Protein AF-A0A7S3KK61-F1 (afdb_monomer_lite)

Structure (mmCIF, N/CA/C/O backbone):
data_AF-A0A7S3KK61-F1
#
_entry.id   AF-A0A7S3KK61-F1
#
loop_
_atom_site.group_PDB
_atom_site.id
_atom_site.type_symbol
_atom_site.label_atom_id
_atom_site.label_alt_id
_atom_site.label_comp_id
_atom_site.label_asym_id
_atom_site.label_entity_id
_atom_site.label_seq_id
_atom_site.pdbx_PDB_ins_code
_atom_site.Cartn_x
_atom_site.Cartn_y
_atom_site.Cartn_z
_atom_site.occupancy
_atom_site.B_iso_or_equiv
_atom_site.auth_seq_id
_atom_site.auth_comp_id
_atom_site.auth_asym_id
_atom_site.auth_atom_id
_atom_site.pdbx_PDB_model_num
ATOM 1 N N . MET A 1 1 ? 5.606 -30.182 -10.209 1.00 58.47 1 MET A N 1
ATOM 2 C CA . MET A 1 1 ? 5.613 -28.885 -10.937 1.00 58.47 1 MET A CA 1
ATOM 3 C C . MET A 1 1 ? 6.859 -28.838 -11.807 1.00 58.47 1 MET A C 1
ATOM 5 O O . MET A 1 1 ? 7.891 -29.283 -11.328 1.00 58.47 1 MET A O 1
ATOM 9 N N . SER A 1 2 ? 6.800 -28.353 -13.055 1.00 78.69 2 SER A N 1
ATOM 10 C CA . SER A 1 2 ? 8.005 -28.335 -13.899 1.00 78.69 2 SER A CA 1
ATOM 11 C C . SER A 1 2 ? 9.028 -27.330 -13.359 1.00 78.69 2 SER A C 1
ATOM 13 O O . SER A 1 2 ? 8.695 -26.173 -13.086 1.00 78.69 2 SER A O 1
ATOM 15 N N . HIS A 1 3 ? 10.279 -27.772 -13.202 1.00 85.94 3 HIS A N 1
ATOM 16 C CA . HIS A 1 3 ? 11.389 -26.935 -12.730 1.00 85.94 3 HIS A CA 1
ATOM 17 C C . HIS A 1 3 ? 11.528 -25.645 -13.554 1.00 85.94 3 HIS A C 1
ATOM 19 O O . HIS A 1 3 ? 11.795 -24.579 -13.002 1.00 85.94 3 HIS A O 1
ATOM 25 N N . PHE A 1 4 ? 11.222 -25.720 -14.853 1.00 88.44 4 PHE A N 1
ATOM 26 C CA . PHE A 1 4 ? 11.219 -24.584 -15.769 1.00 88.44 4 PHE A CA 1
ATOM 27 C C . PHE A 1 4 ? 10.237 -23.473 -15.362 1.00 88.44 4 PHE A C 1
ATOM 29 O O . PHE A 1 4 ? 10.633 -22.316 -15.238 1.00 88.44 4 PHE A O 1
ATOM 36 N N . ARG A 1 5 ? 8.967 -23.801 -15.073 1.00 85.25 5 ARG A N 1
ATOM 37 C CA . ARG A 1 5 ? 7.976 -22.785 -14.663 1.00 85.25 5 ARG A CA 1
ATOM 38 C C . ARG A 1 5 ? 8.347 -22.130 -13.332 1.00 85.25 5 ARG A C 1
ATOM 40 O O . ARG A 1 5 ? 8.116 -20.939 -13.146 1.00 85.25 5 ARG A O 1
ATOM 47 N N . GLY A 1 6 ? 8.935 -22.898 -12.412 1.00 87.62 6 GLY A N 1
ATOM 48 C CA . GLY A 1 6 ? 9.465 -22.369 -11.154 1.00 87.62 6 GLY A CA 1
ATOM 49 C C . GLY A 1 6 ? 10.615 -21.379 -11.364 1.00 87.62 6 GLY A C 1
ATOM 50 O O . GLY A 1 6 ? 10.618 -20.313 -10.751 1.00 87.62 6 GLY A O 1
ATOM 51 N N . ALA A 1 7 ? 11.556 -21.699 -12.256 1.00 88.75 7 ALA A N 1
ATOM 52 C CA . ALA A 1 7 ? 12.682 -20.827 -12.587 1.00 88.75 7 ALA A CA 1
ATOM 53 C C . ALA A 1 7 ? 12.226 -19.512 -13.244 1.00 88.75 7 ALA A C 1
ATOM 55 O O . ALA A 1 7 ? 12.623 -18.439 -12.792 1.00 88.75 7 ALA A O 1
ATOM 56 N N . VAL A 1 8 ? 11.324 -19.583 -14.232 1.00 88.31 8 VAL A N 1
ATOM 57 C CA . VAL A 1 8 ? 10.749 -18.396 -14.895 1.00 88.31 8 VAL A CA 1
ATOM 58 C C . VAL A 1 8 ? 10.034 -17.492 -13.888 1.00 88.31 8 VAL A C 1
ATOM 60 O O . VAL A 1 8 ? 10.219 -16.276 -13.902 1.00 88.31 8 VAL A O 1
ATOM 63 N N . PHE A 1 9 ? 9.259 -18.074 -12.968 1.00 88.50 9 PHE A N 1
ATOM 64 C CA . PHE A 1 9 ? 8.598 -17.308 -11.914 1.00 88.50 9 PHE A CA 1
ATOM 65 C C . PHE A 1 9 ? 9.595 -16.583 -11.002 1.00 88.50 9 PHE A C 1
ATOM 67 O O . PHE A 1 9 ? 9.425 -15.394 -10.736 1.00 88.50 9 PHE A O 1
ATOM 74 N N . ARG A 1 10 ? 10.648 -17.273 -10.543 1.00 87.75 10 ARG A N 1
ATOM 75 C CA . ARG A 1 10 ? 11.685 -16.668 -9.689 1.00 87.75 10 ARG A CA 1
ATOM 76 C C . ARG A 1 10 ? 12.412 -15.531 -10.400 1.00 87.75 10 ARG A C 1
ATOM 78 O O . ARG A 1 10 ? 12.587 -14.478 -9.796 1.00 87.75 10 ARG A O 1
ATOM 85 N N . ALA A 1 11 ? 12.771 -15.717 -11.670 1.00 88.25 11 ALA A N 1
ATOM 86 C CA . ALA A 1 11 ? 13.388 -14.672 -12.482 1.00 88.25 11 ALA A CA 1
ATOM 87 C C . ALA A 1 11 ? 12.468 -13.447 -12.599 1.00 88.25 11 ALA A C 1
ATOM 89 O O . ALA A 1 11 ? 12.891 -12.327 -12.330 1.00 88.25 11 ALA A O 1
ATOM 90 N N . ARG A 1 12 ? 11.180 -13.656 -12.891 1.00 85.81 12 ARG A N 1
ATOM 91 C CA . ARG A 1 12 ? 10.195 -12.570 -12.944 1.00 85.81 12 ARG A CA 1
ATOM 92 C C . ARG A 1 12 ? 10.069 -11.824 -11.615 1.00 85.81 12 ARG A C 1
ATOM 94 O O . ARG A 1 12 ? 10.072 -10.599 -11.609 1.00 85.81 12 ARG A O 1
ATOM 101 N N . MET A 1 13 ? 9.972 -12.542 -10.497 1.00 87.19 13 MET A N 1
ATOM 102 C CA . MET A 1 13 ? 9.882 -11.922 -9.169 1.00 87.19 13 MET A CA 1
ATOM 103 C C . MET A 1 13 ? 11.151 -11.154 -8.804 1.00 87.19 13 MET A C 1
ATOM 105 O O . MET A 1 13 ? 11.066 -10.097 -8.185 1.00 87.19 13 MET A O 1
ATOM 109 N N . PHE A 1 14 ? 12.318 -11.659 -9.203 1.00 85.94 14 PHE A N 1
ATOM 110 C CA . PHE A 1 14 ? 13.583 -10.960 -9.018 1.00 85.94 14 PHE A CA 1
ATOM 111 C C . PHE A 1 14 ? 13.608 -9.636 -9.785 1.00 85.94 14 PHE A C 1
ATOM 113 O O . PHE A 1 14 ? 13.942 -8.605 -9.208 1.00 85.94 14 PHE A O 1
ATOM 120 N N . ILE A 1 15 ? 13.187 -9.633 -11.051 1.00 84.31 15 ILE A N 1
ATOM 121 C CA . ILE A 1 15 ? 13.173 -8.399 -11.839 1.00 84.31 15 ILE A CA 1
ATOM 122 C C . ILE A 1 15 ? 12.094 -7.433 -11.335 1.00 84.31 15 ILE A C 1
ATOM 124 O O . ILE A 1 15 ? 12.347 -6.239 -11.245 1.00 84.31 15 ILE A O 1
ATOM 128 N N . LEU A 1 16 ? 10.922 -7.929 -10.929 1.00 84.06 16 LEU A N 1
ATOM 129 C CA . LEU A 1 16 ? 9.893 -7.100 -10.297 1.00 84.06 16 LEU A CA 1
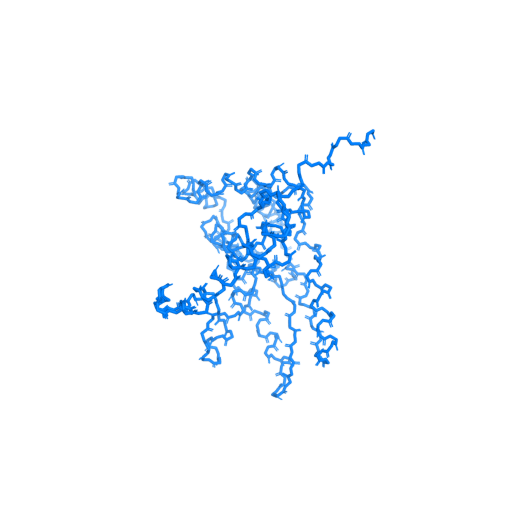ATOM 130 C C . LEU A 1 16 ? 10.417 -6.450 -9.007 1.00 84.06 16 LEU A C 1
ATOM 132 O O . LEU A 1 16 ? 10.200 -5.264 -8.789 1.00 84.06 16 LEU A O 1
ATOM 136 N N . LYS A 1 17 ? 11.167 -7.195 -8.187 1.00 84.19 17 LYS A N 1
ATOM 137 C CA . LYS A 1 17 ? 11.848 -6.646 -7.009 1.00 84.19 17 LYS A CA 1
ATOM 138 C C . LYS A 1 17 ? 12.855 -5.560 -7.396 1.00 84.19 17 LYS A C 1
ATOM 140 O O . LYS A 1 17 ? 12.900 -4.529 -6.737 1.00 84.19 17 LYS A O 1
ATOM 145 N N . LEU A 1 18 ? 13.641 -5.767 -8.454 1.00 83.81 18 LEU A N 1
ATOM 146 C CA . LEU A 1 18 ? 14.556 -4.740 -8.960 1.00 83.81 18 LEU A CA 1
ATOM 147 C C . LEU A 1 18 ? 13.808 -3.496 -9.451 1.00 83.81 18 LEU A C 1
ATOM 149 O O . LEU A 1 18 ? 14.221 -2.390 -9.127 1.00 83.81 18 LEU A O 1
ATOM 153 N N . ALA A 1 19 ? 12.701 -3.668 -10.173 1.00 82.81 19 ALA A N 1
ATOM 154 C CA . ALA A 1 19 ? 11.880 -2.572 -10.674 1.00 82.81 19 ALA A CA 1
ATOM 155 C C . ALA A 1 19 ? 11.230 -1.778 -9.531 1.00 82.81 19 ALA A C 1
ATOM 157 O O . ALA A 1 19 ? 11.275 -0.554 -9.546 1.00 82.81 19 ALA A O 1
ATOM 158 N N . LEU A 1 20 ? 10.701 -2.456 -8.508 1.00 80.19 20 LEU A N 1
ATOM 159 C CA . LEU A 1 20 ? 10.172 -1.814 -7.299 1.00 80.19 20 LEU A CA 1
ATOM 160 C C . LEU A 1 20 ? 11.263 -1.078 -6.521 1.00 80.19 20 LEU A C 1
ATOM 162 O O . LEU A 1 20 ? 11.045 0.043 -6.079 1.00 80.19 20 LEU A O 1
ATOM 166 N N . ASN A 1 21 ? 12.444 -1.683 -6.381 1.00 79.50 21 ASN A N 1
ATOM 167 C CA . ASN A 1 21 ? 13.579 -1.035 -5.728 1.00 79.50 21 ASN A CA 1
ATOM 168 C C . ASN A 1 21 ? 14.073 0.180 -6.517 1.00 79.50 21 ASN A C 1
ATOM 170 O O . ASN A 1 21 ? 14.475 1.171 -5.919 1.00 79.50 21 ASN A O 1
ATOM 174 N N . PHE A 1 22 ? 14.058 0.112 -7.846 1.00 79.62 22 PHE A N 1
ATOM 175 C CA . PHE A 1 22 ? 14.428 1.234 -8.697 1.00 79.62 22 PHE A CA 1
ATOM 176 C C . PHE A 1 22 ? 13.399 2.362 -8.607 1.00 79.62 22 PHE A C 1
ATOM 178 O O . PHE A 1 22 ? 13.790 3.514 -8.441 1.00 79.62 22 PHE A O 1
ATOM 185 N N . ALA A 1 23 ? 12.111 2.015 -8.675 1.00 76.75 23 ALA A N 1
ATOM 186 C CA . ALA A 1 23 ? 11.013 2.962 -8.591 1.00 76.75 23 ALA A CA 1
ATOM 187 C C . ALA A 1 23 ? 10.979 3.615 -7.210 1.00 76.75 23 ALA A C 1
ATOM 189 O O . ALA A 1 23 ? 11.163 4.813 -7.100 1.00 76.75 23 ALA A O 1
ATOM 190 N N . TYR A 1 24 ? 10.806 2.856 -6.137 1.00 70.56 24 TYR A N 1
ATOM 191 C CA . TYR A 1 24 ? 10.540 3.451 -4.829 1.00 70.56 24 TYR A CA 1
ATOM 192 C C . TYR A 1 24 ? 11.790 3.758 -4.016 1.00 70.56 24 TYR A C 1
ATOM 194 O O . TYR A 1 24 ? 11.691 4.488 -3.036 1.00 70.56 24 TYR A O 1
ATOM 202 N N . ARG A 1 25 ? 12.948 3.191 -4.391 1.00 69.56 25 ARG A N 1
ATOM 203 C CA . ARG A 1 25 ? 14.193 3.236 -3.603 1.00 69.56 25 ARG A CA 1
ATOM 204 C C . ARG A 1 25 ? 13.917 3.175 -2.099 1.00 69.56 25 ARG A C 1
ATOM 206 O O . ARG A 1 25 ? 14.403 4.047 -1.376 1.00 69.56 25 ARG A O 1
ATOM 213 N N . PRO A 1 26 ? 13.128 2.190 -1.617 1.00 60.31 26 PRO A N 1
ATOM 214 C CA . PRO A 1 26 ? 12.912 2.068 -0.189 1.00 60.31 26 PRO A CA 1
ATOM 21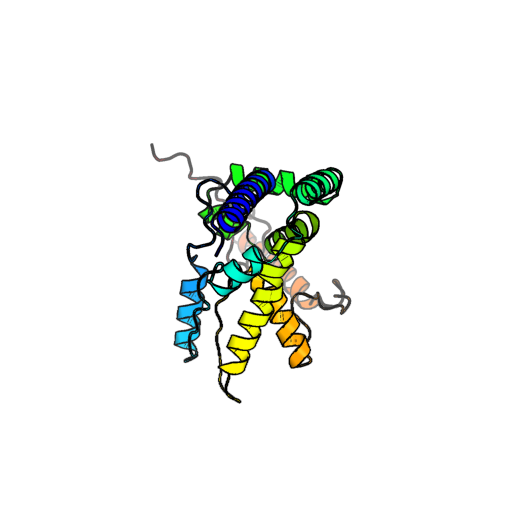5 C C . PRO A 1 26 ? 14.307 1.962 0.421 1.00 60.31 26 PRO A C 1
ATOM 217 O O . PRO A 1 26 ? 15.099 1.116 -0.010 1.00 60.31 26 PRO A O 1
ATOM 220 N N . GLY A 1 27 ? 14.665 2.892 1.311 1.00 54.16 27 GLY A N 1
ATOM 221 C CA . GLY A 1 27 ? 15.995 2.905 1.916 1.00 54.16 27 GLY A CA 1
ATOM 222 C C . GLY A 1 27 ? 16.339 1.508 2.442 1.00 54.16 27 GLY A C 1
ATOM 223 O O . GLY A 1 27 ? 15.441 0.736 2.778 1.00 54.16 27 GLY A O 1
ATOM 224 N N . SER A 1 28 ? 17.625 1.162 2.544 1.00 49.41 28 SER A N 1
ATOM 225 C CA . SER A 1 28 ? 18.126 -0.177 2.937 1.00 49.41 28 SER A CA 1
ATOM 226 C C . SER A 1 28 ? 17.544 -0.750 4.241 1.00 49.41 28 SER A C 1
ATOM 228 O O . SER A 1 28 ? 17.733 -1.923 4.560 1.00 49.41 28 SER A O 1
ATOM 230 N N . HIS A 1 29 ? 16.835 0.077 4.997 1.00 46.47 29 HIS A N 1
ATOM 231 C CA . HIS A 1 29 ? 16.274 -0.201 6.303 1.00 46.47 29 HIS A CA 1
ATOM 232 C C . HIS A 1 29 ? 14.738 -0.150 6.341 1.00 46.47 29 HIS A C 1
ATOM 234 O O . HIS A 1 29 ? 14.168 -0.568 7.347 1.00 46.47 29 HIS A O 1
ATOM 240 N N . PHE A 1 30 ? 14.062 0.316 5.282 1.00 47.53 30 PHE A N 1
ATOM 241 C CA . PHE A 1 30 ? 12.606 0.239 5.197 1.00 47.53 30 PHE A CA 1
ATOM 242 C C . PHE A 1 30 ? 12.202 -1.210 4.923 1.00 47.53 30 PHE A C 1
ATOM 244 O O . PHE A 1 30 ? 12.581 -1.818 3.917 1.00 47.53 30 PHE A O 1
ATOM 251 N N . LYS A 1 31 ? 11.478 -1.797 5.871 1.00 51.75 31 LYS A N 1
ATOM 252 C CA . LYS A 1 31 ? 11.147 -3.216 5.883 1.00 51.75 31 LYS A CA 1
ATOM 253 C C . LYS A 1 31 ? 9.660 -3.361 6.172 1.00 51.75 31 LYS A C 1
ATOM 255 O O . LYS A 1 31 ? 9.257 -3.265 7.322 1.00 51.75 31 LYS A O 1
ATOM 260 N N . PHE A 1 32 ? 8.883 -3.680 5.136 1.00 47.31 32 PHE A N 1
ATOM 261 C CA . PHE A 1 32 ? 7.425 -3.904 5.182 1.00 47.31 32 PHE A CA 1
ATOM 262 C C . PHE A 1 32 ? 6.933 -4.893 6.257 1.00 47.31 32 PHE A C 1
ATOM 264 O O . PHE A 1 32 ? 5.747 -4.991 6.523 1.00 47.31 32 PHE A O 1
ATOM 271 N N . TYR A 1 33 ? 7.832 -5.673 6.851 1.00 46.94 33 TYR A N 1
ATOM 272 C CA . TYR A 1 33 ? 7.509 -6.749 7.780 1.00 46.94 33 TYR A CA 1
ATOM 273 C C . TYR A 1 33 ? 7.809 -6.425 9.248 1.00 46.94 33 TYR A C 1
ATOM 275 O O . TYR A 1 33 ? 7.575 -7.287 10.095 1.00 46.94 33 TYR A O 1
ATOM 283 N N . TYR A 1 34 ? 8.359 -5.247 9.563 1.00 50.66 34 TYR A N 1
ATOM 284 C CA . TYR A 1 34 ? 8.543 -4.849 10.958 1.00 50.66 34 TYR A CA 1
ATOM 285 C C . TYR A 1 34 ? 7.297 -4.123 11.466 1.00 50.66 34 TYR A C 1
ATOM 287 O O . TYR A 1 34 ? 6.910 -3.126 10.862 1.00 50.66 34 TYR A O 1
ATOM 295 N N . PRO A 1 35 ? 6.676 -4.608 12.555 1.00 51.72 35 PRO A N 1
ATOM 296 C CA . PRO A 1 35 ? 5.567 -3.906 13.174 1.00 51.72 35 PRO A CA 1
ATOM 297 C C . PRO A 1 35 ? 6.072 -2.599 13.797 1.00 51.72 35 PRO A C 1
ATOM 299 O O . PRO A 1 35 ? 7.064 -2.626 14.532 1.00 51.72 35 PRO A O 1
ATOM 302 N N . GLY A 1 36 ? 5.434 -1.470 13.495 1.00 57.94 36 GLY A N 1
ATOM 303 C CA . GLY A 1 36 ? 5.753 -0.195 14.127 1.00 57.94 36 GLY A CA 1
ATOM 304 C C . GLY A 1 36 ? 5.049 -0.024 15.478 1.00 57.94 36 GLY A C 1
ATOM 305 O O . GLY A 1 36 ? 4.413 -0.941 16.013 1.00 57.94 36 GLY A O 1
ATOM 306 N N . LEU A 1 37 ? 5.196 1.166 16.064 1.00 59.84 37 LEU A N 1
ATOM 307 C CA . LEU A 1 37 ? 4.614 1.512 17.367 1.00 59.84 37 LEU A CA 1
ATOM 308 C C . LEU A 1 37 ? 3.078 1.521 17.340 1.00 59.84 37 LEU A C 1
ATOM 310 O O . LEU A 1 37 ? 2.445 1.261 18.363 1.00 59.84 37 LEU A O 1
ATOM 314 N N . GLU A 1 38 ? 2.474 1.744 16.176 1.00 64.12 38 GLU A N 1
ATOM 315 C CA . GLU A 1 38 ? 1.029 1.706 15.950 1.00 64.12 38 GLU A CA 1
ATOM 316 C C . GLU A 1 38 ? 0.400 0.366 16.345 1.00 64.12 38 GLU A C 1
ATOM 318 O O . GLU A 1 38 ? -0.700 0.334 16.894 1.00 64.12 38 GLU A O 1
ATOM 323 N N . ILE A 1 39 ? 1.120 -0.742 16.154 1.00 68.88 39 ILE A N 1
ATOM 324 C CA . ILE A 1 39 ? 0.628 -2.068 16.532 1.00 68.88 39 ILE A CA 1
ATOM 325 C C . ILE A 1 39 ? 0.556 -2.208 18.051 1.00 68.88 39 ILE A C 1
ATOM 327 O O . ILE A 1 39 ? -0.407 -2.778 18.562 1.00 68.88 39 ILE A O 1
ATOM 331 N N . LYS A 1 40 ? 1.532 -1.651 18.777 1.00 70.38 40 LYS A N 1
ATOM 332 C CA . LYS A 1 40 ? 1.513 -1.633 20.243 1.00 70.38 40 LYS A CA 1
ATOM 333 C C . LYS A 1 40 ? 0.296 -0.860 20.753 1.00 70.38 40 LYS A C 1
ATOM 335 O O . LYS A 1 40 ? -0.464 -1.407 21.546 1.00 70.38 40 LYS A O 1
ATOM 340 N N . TYR A 1 41 ? 0.081 0.362 20.264 1.00 72.12 41 TYR A N 1
ATOM 341 C CA . TYR A 1 41 ? -1.065 1.178 20.679 1.00 72.12 41 TYR A CA 1
ATOM 342 C C . TYR A 1 41 ? -2.404 0.526 20.324 1.00 72.12 41 TYR A C 1
ATOM 344 O O . TYR A 1 41 ? -3.326 0.541 21.134 1.00 72.12 41 TYR A O 1
ATOM 352 N N . ALA A 1 42 ? -2.504 -0.112 19.157 1.00 70.50 42 ALA A N 1
ATOM 353 C CA . ALA A 1 42 ? -3.711 -0.835 18.774 1.00 70.50 42 ALA A CA 1
ATOM 354 C C . ALA A 1 42 ? -3.990 -2.046 19.683 1.00 70.50 42 ALA A C 1
ATOM 356 O O . ALA A 1 42 ? -5.150 -2.327 19.980 1.00 70.50 42 ALA A O 1
ATOM 357 N N . CYS A 1 43 ? -2.948 -2.738 20.160 1.00 78.25 43 CYS A N 1
ATOM 358 C CA . CYS A 1 43 ? -3.101 -3.803 21.154 1.00 78.25 43 CYS A CA 1
ATOM 359 C C . CYS A 1 43 ? -3.562 -3.251 22.505 1.00 78.25 43 CYS A C 1
ATOM 361 O O . CYS A 1 43 ? -4.518 -3.772 23.071 1.00 78.25 43 CYS A O 1
ATOM 363 N N . GLU A 1 44 ? -2.932 -2.177 22.988 1.00 79.44 44 GLU A N 1
ATOM 364 C CA . GLU A 1 44 ? -3.293 -1.539 24.261 1.00 79.44 44 GLU A CA 1
ATOM 365 C C . GLU A 1 44 ? -4.745 -1.035 24.256 1.00 79.44 44 GLU A C 1
ATOM 367 O O . GLU A 1 44 ? -5.472 -1.223 25.231 1.00 79.44 44 GLU A O 1
ATOM 372 N N . GLU A 1 45 ? -5.205 -0.430 23.158 1.00 77.56 45 GLU A N 1
ATOM 373 C CA . GLU A 1 45 ? -6.598 0.014 23.026 1.00 77.56 45 GLU A CA 1
ATOM 374 C C . GLU A 1 45 ? -7.581 -1.155 22.918 1.00 77.56 45 GLU A C 1
ATOM 376 O O . GLU A 1 45 ? -8.655 -1.120 23.522 1.00 77.56 45 GLU A O 1
ATOM 381 N N . ALA A 1 46 ? -7.224 -2.223 22.203 1.00 80.06 46 ALA A N 1
ATOM 382 C CA . ALA A 1 46 ? -8.071 -3.408 22.138 1.00 80.06 46 ALA A CA 1
ATOM 383 C C . ALA A 1 46 ? -8.220 -4.085 23.509 1.00 80.06 46 ALA A C 1
ATOM 385 O O . ALA A 1 46 ? -9.331 -4.476 23.872 1.00 80.06 46 ALA A O 1
ATOM 386 N N . GLU A 1 47 ? -7.139 -4.157 24.293 1.00 83.88 47 GLU A N 1
ATOM 387 C CA . GLU A 1 47 ? -7.171 -4.659 25.671 1.00 83.88 47 GLU A CA 1
ATOM 388 C C . GLU A 1 47 ? -8.074 -3.799 26.563 1.00 83.88 47 GLU A C 1
ATOM 390 O O . GLU A 1 47 ? -8.932 -4.340 27.265 1.00 83.88 47 GLU A O 1
ATOM 395 N N . LYS A 1 48 ? -7.962 -2.463 26.490 1.00 83.88 48 LYS A N 1
ATOM 396 C CA . LYS A 1 48 ? -8.843 -1.540 27.235 1.00 83.88 48 LYS A CA 1
ATOM 397 C C . LYS A 1 48 ? -10.319 -1.723 26.883 1.00 83.88 48 LYS A C 1
ATOM 399 O O . LYS A 1 48 ? -11.178 -1.617 27.757 1.00 83.88 48 LYS A O 1
ATOM 404 N N . LEU A 1 49 ? -10.620 -1.983 25.612 1.00 80.44 49 LEU A N 1
ATOM 405 C CA . LEU A 1 49 ? -11.986 -2.162 25.116 1.00 80.44 49 LEU A CA 1
ATOM 406 C C . LEU A 1 49 ? -12.539 -3.576 25.350 1.00 80.44 49 LEU A C 1
ATOM 408 O O . LEU A 1 49 ? -13.717 -3.811 25.065 1.00 80.44 49 LEU A O 1
ATOM 412 N N . GLY A 1 50 ? -11.717 -4.509 25.846 1.00 80.12 50 GLY A N 1
ATOM 413 C CA . GLY A 1 50 ? -12.070 -5.925 25.954 1.00 80.12 50 GLY A CA 1
ATOM 414 C C . GLY A 1 50 ? -12.378 -6.562 24.595 1.00 80.12 50 GLY A C 1
ATOM 415 O O . GLY A 1 50 ? -13.196 -7.479 24.519 1.00 80.12 50 GLY A O 1
ATOM 416 N N . ALA A 1 51 ? -11.789 -6.034 23.519 1.00 78.38 51 ALA A N 1
ATOM 417 C CA . ALA A 1 51 ? -12.027 -6.487 22.156 1.00 78.38 51 ALA A CA 1
ATOM 418 C C . ALA A 1 51 ? -11.120 -7.672 21.796 1.00 78.38 51 ALA A C 1
ATOM 420 O O . ALA A 1 51 ? -9.974 -7.761 22.237 1.00 78.38 51 ALA A O 1
ATOM 421 N N . GLU A 1 52 ? -11.621 -8.574 20.952 1.00 74.88 52 GLU A N 1
ATOM 422 C CA . GLU A 1 52 ? -10.821 -9.691 20.449 1.00 74.88 52 GLU A CA 1
ATOM 423 C C . GLU A 1 52 ? -9.779 -9.186 19.436 1.00 74.88 52 GLU A C 1
ATOM 425 O O . GLU A 1 52 ? -10.119 -8.550 18.433 1.00 74.88 52 GLU A O 1
ATOM 430 N N . LEU A 1 53 ? -8.498 -9.455 19.714 1.00 71.88 53 LEU A N 1
ATOM 431 C CA . LEU A 1 53 ? -7.370 -9.061 18.871 1.00 71.88 53 LEU A CA 1
ATOM 432 C C . LEU A 1 53 ? -7.096 -10.108 17.790 1.00 71.88 53 LEU A C 1
ATOM 434 O O . LEU A 1 53 ? -6.714 -11.244 18.078 1.00 71.88 53 LEU A O 1
ATOM 438 N N . HIS A 1 54 ? -7.192 -9.695 16.526 1.00 67.06 54 HIS A N 1
ATOM 439 C CA . HIS A 1 54 ? -6.828 -10.534 15.385 1.00 67.06 54 HIS A CA 1
ATOM 440 C C . HIS A 1 54 ? -5.647 -9.950 14.602 1.00 67.06 54 HIS A C 1
ATOM 442 O O . HIS A 1 54 ? -5.781 -8.955 13.890 1.00 67.06 54 HIS A O 1
ATOM 448 N N . PHE A 1 55 ? -4.497 -10.630 14.664 1.00 66.94 55 PHE A N 1
ATOM 449 C CA . PHE A 1 55 ? -3.333 -10.321 13.833 1.00 66.94 55 PHE A CA 1
ATOM 450 C C . PHE A 1 55 ? -3.473 -10.943 12.447 1.00 66.94 55 PHE A C 1
ATOM 452 O O . PHE A 1 55 ? -3.379 -12.160 12.274 1.00 66.94 55 PHE A O 1
ATOM 459 N N . LEU A 1 56 ? -3.639 -10.105 11.428 1.00 64.12 56 LEU A N 1
ATOM 460 C CA . LEU A 1 56 ? -3.929 -10.562 10.070 1.00 64.12 56 LEU A CA 1
ATOM 461 C C . LEU A 1 56 ? -2.684 -10.923 9.237 1.00 64.12 56 LEU A C 1
ATOM 463 O O . LEU A 1 56 ? -2.693 -10.812 8.011 1.00 64.12 56 LEU A O 1
ATOM 467 N N . GLY A 1 57 ? -1.660 -11.469 9.901 1.00 56.44 57 GLY A N 1
ATOM 468 C CA . GLY A 1 57 ? -0.508 -12.159 9.313 1.00 56.44 57 GLY A CA 1
ATOM 469 C C . GLY A 1 57 ? 0.351 -11.345 8.328 1.00 56.44 57 GLY A C 1
ATOM 470 O O . GLY A 1 57 ? 0.047 -10.203 7.996 1.00 56.44 57 GLY A O 1
ATOM 471 N N . PRO A 1 58 ? 1.443 -11.940 7.817 1.00 61.03 58 PRO A N 1
ATOM 472 C CA . PRO A 1 58 ? 2.316 -11.281 6.853 1.00 61.03 58 PRO A CA 1
ATOM 473 C C . PRO A 1 58 ? 1.613 -11.069 5.504 1.00 61.03 58 PRO A C 1
ATOM 475 O O . PRO A 1 58 ? 0.756 -11.852 5.077 1.00 61.03 58 PRO A O 1
ATOM 478 N N . GLU A 1 59 ? 2.019 -10.020 4.795 1.00 62.97 59 GLU A N 1
ATOM 479 C CA . GLU A 1 59 ? 1.463 -9.615 3.496 1.00 62.97 59 GLU A CA 1
ATOM 480 C C . GLU A 1 59 ? 1.610 -10.703 2.424 1.00 62.97 59 GLU A C 1
ATOM 482 O O . GLU A 1 59 ? 0.693 -10.986 1.643 1.00 62.97 59 GLU A O 1
ATOM 487 N N . LEU A 1 60 ? 2.761 -11.377 2.426 1.00 72.06 60 LEU A N 1
ATOM 488 C CA . LEU A 1 60 ? 3.092 -12.451 1.499 1.0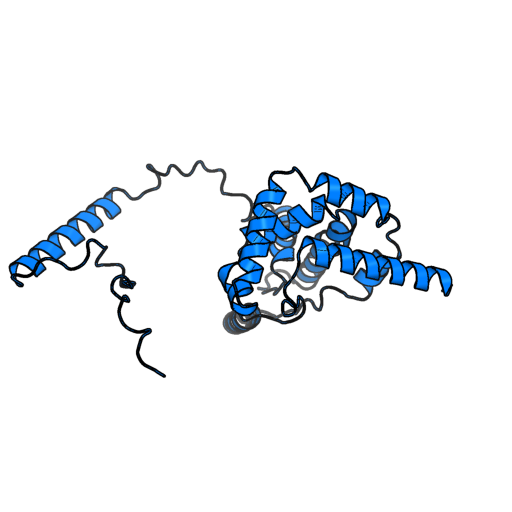0 72.06 60 LEU A CA 1
ATOM 489 C C . LEU A 1 60 ? 2.804 -13.818 2.123 1.00 72.06 60 LEU A C 1
ATOM 491 O O . LEU A 1 60 ? 3.701 -14.513 2.596 1.00 72.06 60 LEU A O 1
ATOM 495 N N . ASN A 1 61 ? 1.538 -14.231 2.086 1.00 78.00 61 ASN A N 1
ATOM 496 C CA . ASN A 1 61 ? 1.133 -15.585 2.463 1.00 78.00 61 ASN A CA 1
ATOM 497 C C . ASN A 1 61 ? 1.179 -16.562 1.264 1.00 78.00 61 ASN A C 1
ATOM 499 O O . ASN A 1 61 ? 1.337 -16.169 0.104 1.00 78.00 61 ASN A O 1
ATOM 503 N N . ASN A 1 62 ? 1.004 -17.862 1.528 1.00 81.75 62 ASN A N 1
ATOM 504 C CA . ASN A 1 62 ? 1.015 -18.905 0.490 1.00 81.75 62 ASN A CA 1
ATOM 505 C C . ASN A 1 62 ? -0.038 -18.681 -0.613 1.00 81.75 62 ASN A C 1
ATOM 507 O O . ASN A 1 62 ? 0.174 -19.059 -1.767 1.00 81.75 62 ASN A O 1
ATOM 511 N N . ILE A 1 63 ? -1.169 -18.056 -0.275 1.00 84.69 63 ILE A N 1
ATOM 512 C CA . ILE A 1 63 ? -2.241 -17.740 -1.225 1.00 84.69 63 ILE A CA 1
ATOM 513 C C . ILE A 1 63 ? -1.793 -16.608 -2.155 1.00 84.69 63 ILE A C 1
ATOM 515 O O . ILE A 1 63 ? -1.958 -16.720 -3.370 1.00 84.69 63 ILE A O 1
ATOM 519 N N . THR A 1 64 ? -1.184 -15.553 -1.613 1.00 83.31 64 THR A N 1
ATOM 520 C CA . THR A 1 64 ? -0.601 -14.440 -2.366 1.00 83.31 64 THR A CA 1
ATOM 521 C C . THR A 1 64 ? 0.495 -14.948 -3.300 1.00 83.31 64 THR A C 1
ATOM 523 O O . THR A 1 64 ? 0.450 -14.669 -4.497 1.00 83.31 64 THR A O 1
ATOM 526 N N . TRP A 1 65 ? 1.401 -15.801 -2.810 1.00 84.88 65 TRP A N 1
ATOM 527 C CA . TRP A 1 65 ? 2.430 -16.444 -3.636 1.00 84.88 65 TRP A CA 1
ATOM 528 C C . TRP A 1 65 ? 1.844 -17.265 -4.784 1.00 84.88 65 TRP A C 1
ATOM 530 O O . TRP A 1 65 ? 2.304 -17.156 -5.921 1.00 84.88 65 TRP A O 1
ATOM 540 N N . ARG A 1 66 ? 0.791 -18.046 -4.524 1.00 87.62 66 ARG A N 1
ATOM 541 C CA . ARG A 1 66 ? 0.100 -18.817 -5.565 1.00 87.62 66 ARG A CA 1
ATOM 542 C C . ARG A 1 66 ? -0.574 -17.903 -6.594 1.00 87.62 66 ARG A C 1
ATOM 544 O O . ARG A 1 66 ? -0.486 -18.169 -7.790 1.00 87.62 66 ARG A O 1
ATOM 551 N N . ARG A 1 67 ? -1.204 -16.805 -6.160 1.00 87.56 67 ARG A N 1
ATOM 552 C CA . ARG A 1 67 ? -1.807 -15.800 -7.057 1.00 87.56 67 ARG A CA 1
ATOM 553 C C . ARG A 1 67 ? -0.752 -15.142 -7.949 1.00 87.56 67 ARG A C 1
ATOM 555 O O . ARG A 1 67 ? -0.965 -15.054 -9.153 1.00 87.56 67 ARG A O 1
ATOM 562 N N . LEU A 1 68 ? 0.389 -14.750 -7.379 1.00 87.38 68 LEU A N 1
ATOM 563 C CA . LEU A 1 68 ? 1.516 -14.190 -8.130 1.00 87.38 68 LEU A CA 1
ATOM 564 C C . LEU A 1 68 ? 2.105 -15.201 -9.114 1.00 87.38 68 LEU A C 1
ATOM 566 O O . LEU A 1 68 ? 2.464 -14.826 -10.227 1.00 87.38 68 LEU A O 1
ATOM 570 N N . TYR A 1 69 ? 2.188 -16.477 -8.735 1.00 88.25 69 TYR A N 1
ATOM 571 C CA . TYR A 1 69 ? 2.687 -17.543 -9.605 1.00 88.25 69 TYR A CA 1
ATOM 572 C C . TYR A 1 69 ? 1.846 -17.692 -10.878 1.00 88.25 69 TYR A C 1
ATOM 574 O O . TYR A 1 69 ? 2.398 -17.762 -11.977 1.00 88.25 69 TYR A O 1
ATOM 582 N N . HIS A 1 70 ? 0.519 -17.661 -10.743 1.00 89.06 70 HIS A N 1
ATOM 583 C CA . HIS A 1 70 ? -0.415 -17.803 -11.865 1.00 89.06 70 HIS A CA 1
ATOM 584 C C . HIS A 1 70 ? -0.687 -16.506 -12.643 1.00 89.06 70 HIS A C 1
ATOM 586 O O . HIS A 1 70 ? -1.365 -16.542 -13.668 1.00 89.06 70 HIS A O 1
ATOM 592 N N . GLU A 1 71 ? -0.176 -15.355 -12.202 1.00 86.62 71 GLU A N 1
ATOM 593 C CA . GLU A 1 71 ? -0.380 -14.103 -12.927 1.00 86.62 71 GLU A CA 1
ATOM 594 C C . GLU A 1 71 ? 0.592 -14.000 -14.104 1.00 86.62 71 GLU A C 1
ATOM 596 O O . GLU A 1 71 ? 1.772 -13.706 -13.931 1.00 86.62 71 GLU A O 1
ATOM 601 N N . HIS A 1 72 ? 0.111 -14.240 -15.321 1.00 82.56 72 HIS A N 1
ATOM 602 C CA . HIS A 1 72 ? 0.933 -14.181 -16.534 1.00 82.56 72 HIS A CA 1
ATOM 603 C C . HIS A 1 72 ? 1.107 -12.761 -17.088 1.00 82.56 72 HIS A C 1
ATOM 605 O O . HIS A 1 72 ? 1.999 -12.539 -17.895 1.00 82.56 72 HIS A O 1
ATOM 611 N N . ARG A 1 73 ? 0.304 -11.788 -16.636 1.00 82.50 73 ARG A N 1
ATOM 612 C CA . ARG A 1 73 ? 0.326 -10.407 -17.158 1.00 82.50 73 ARG A CA 1
ATOM 613 C C . ARG A 1 73 ? 1.405 -9.513 -16.548 1.00 82.50 73 ARG A C 1
ATOM 615 O O . ARG A 1 73 ? 1.573 -8.374 -16.975 1.00 82.50 73 ARG A O 1
ATOM 622 N N . LEU A 1 74 ? 2.175 -10.034 -15.595 1.00 78.62 74 LEU A N 1
ATOM 623 C CA . LEU A 1 74 ? 3.396 -9.407 -15.079 1.00 78.62 74 LEU A CA 1
ATOM 624 C C . LEU A 1 74 ? 4.549 -9.557 -16.093 1.00 78.62 74 LEU A C 1
ATOM 626 O O . LEU A 1 74 ? 5.609 -10.097 -15.781 1.00 78.62 74 LEU A O 1
ATOM 630 N N . ASN A 1 75 ? 4.312 -9.144 -17.338 1.00 81.62 75 ASN A N 1
ATOM 631 C CA . ASN A 1 75 ? 5.297 -9.205 -18.409 1.00 81.62 75 ASN A CA 1
ATOM 632 C C . ASN A 1 75 ? 6.270 -8.037 -18.297 1.00 81.62 75 ASN A C 1
ATOM 634 O O . ASN A 1 75 ? 5.863 -6.899 -18.072 1.00 81.62 75 ASN A O 1
ATOM 638 N N . MET A 1 76 ? 7.552 -8.316 -18.531 1.00 78.81 76 MET A N 1
ATOM 639 C CA . MET A 1 76 ? 8.606 -7.317 -18.375 1.00 78.81 76 MET A CA 1
ATOM 640 C C . MET A 1 76 ? 8.437 -6.114 -19.297 1.00 78.81 76 MET A C 1
ATOM 642 O O . MET A 1 76 ? 8.574 -4.985 -18.844 1.00 78.81 76 MET A O 1
ATOM 646 N N . GLY A 1 77 ? 8.073 -6.344 -20.561 1.00 84.06 77 GLY A N 1
ATOM 647 C CA . GLY A 1 77 ? 7.827 -5.253 -21.507 1.00 84.06 77 GLY A CA 1
ATOM 648 C C . GLY A 1 77 ? 6.723 -4.306 -21.035 1.00 84.06 77 GLY A C 1
ATOM 649 O O . GLY A 1 77 ? 6.876 -3.097 -21.141 1.00 84.06 77 GLY A O 1
ATOM 650 N N . ASN A 1 78 ? 5.660 -4.843 -20.428 1.00 83.75 78 ASN A N 1
ATOM 651 C CA . ASN A 1 78 ? 4.584 -4.025 -19.874 1.00 83.75 78 ASN A CA 1
ATOM 652 C C . ASN A 1 78 ? 5.053 -3.221 -18.652 1.00 83.75 78 ASN A C 1
ATOM 654 O O . ASN A 1 78 ? 4.708 -2.056 -18.530 1.00 83.75 78 ASN A O 1
ATOM 658 N N . VAL A 1 79 ? 5.873 -3.815 -17.777 1.00 82.06 79 VAL A N 1
ATOM 659 C CA . VAL A 1 79 ? 6.465 -3.099 -16.634 1.00 82.06 79 VAL A CA 1
ATOM 660 C C . VAL A 1 79 ? 7.328 -1.932 -17.112 1.00 82.06 79 VAL A C 1
ATOM 662 O O . VAL A 1 79 ? 7.154 -0.820 -16.634 1.00 82.06 79 VAL A O 1
ATOM 665 N N . PHE A 1 80 ? 8.225 -2.151 -18.076 1.00 84.00 80 PHE A N 1
ATOM 666 C CA . PHE A 1 80 ? 9.074 -1.074 -18.592 1.00 84.00 80 PHE A CA 1
ATOM 667 C C . PHE A 1 80 ? 8.275 -0.001 -19.329 1.00 84.00 80 PHE A C 1
ATOM 669 O O . PHE A 1 80 ? 8.550 1.180 -19.146 1.00 84.00 80 PHE A O 1
ATOM 676 N N . TYR A 1 81 ? 7.266 -0.394 -20.108 1.00 87.50 81 TYR A N 1
ATOM 677 C CA . TYR A 1 81 ? 6.361 0.552 -20.755 1.00 87.50 81 TYR A CA 1
ATOM 678 C C . TYR A 1 81 ? 5.616 1.414 -19.728 1.00 87.50 81 TYR A C 1
ATOM 680 O O . TYR A 1 81 ? 5.578 2.629 -19.875 1.00 87.50 81 TYR A O 1
ATOM 688 N N . LYS A 1 82 ? 5.102 0.812 -18.649 1.00 85.81 82 LYS A N 1
ATOM 689 C CA . LYS A 1 82 ? 4.427 1.544 -17.568 1.00 85.81 82 LYS A CA 1
ATOM 690 C C . LYS A 1 82 ? 5.363 2.430 -16.752 1.00 85.81 82 LYS A C 1
ATOM 692 O O . LYS A 1 82 ? 4.967 3.523 -16.371 1.00 85.81 82 LYS A O 1
ATOM 697 N N . LEU A 1 83 ? 6.604 2.005 -16.525 1.00 82.50 83 LEU A N 1
ATOM 698 C CA . LEU A 1 83 ? 7.629 2.857 -15.913 1.00 82.50 83 LEU A CA 1
ATOM 699 C C . LEU A 1 83 ? 7.999 4.043 -16.810 1.00 82.50 83 LEU A C 1
ATOM 701 O O . LEU A 1 83 ? 8.236 5.133 -16.304 1.00 82.50 83 LEU A O 1
ATOM 705 N N . TYR A 1 84 ? 8.036 3.843 -18.129 1.00 85.12 84 TYR A N 1
ATOM 706 C CA . TYR A 1 84 ? 8.252 4.927 -19.082 1.00 85.12 84 TYR A CA 1
ATOM 707 C C . TYR A 1 84 ? 7.065 5.896 -19.113 1.00 85.12 84 TYR A C 1
ATOM 709 O O . TYR A 1 84 ? 7.278 7.095 -19.037 1.00 85.12 84 TYR A O 1
ATOM 717 N N . GLU A 1 85 ? 5.830 5.383 -19.152 1.00 84.25 85 GLU A N 1
ATOM 718 C CA . GLU A 1 85 ? 4.600 6.189 -19.100 1.00 84.25 85 GLU A CA 1
ATOM 719 C C . GLU A 1 85 ? 4.475 6.977 -17.789 1.00 84.25 85 GLU A C 1
ATOM 721 O O . GLU A 1 85 ? 3.908 8.061 -17.781 1.00 84.25 85 GLU A O 1
ATOM 726 N N . PHE A 1 86 ? 5.013 6.449 -16.686 1.00 81.88 86 PHE A N 1
ATOM 727 C CA . PHE A 1 86 ? 5.075 7.157 -15.410 1.00 81.88 86 PHE A CA 1
ATOM 728 C C . PHE A 1 86 ? 5.966 8.411 -15.487 1.00 81.88 86 PHE A C 1
ATOM 730 O O . PHE A 1 86 ? 5.627 9.435 -14.883 1.00 81.88 86 PHE A O 1
ATOM 737 N N . GLY A 1 87 ? 7.060 8.350 -16.258 1.00 74.62 87 GLY A N 1
ATOM 738 C CA . GLY A 1 87 ? 7.908 9.501 -16.571 1.00 74.62 87 GLY A CA 1
ATOM 739 C C . GLY A 1 87 ? 7.162 10.505 -17.452 1.00 74.62 87 GLY A C 1
ATOM 740 O O . GLY A 1 87 ? 6.662 10.162 -18.521 1.00 74.62 87 GLY A O 1
ATOM 741 N N . GLY A 1 88 ? 7.055 11.750 -16.998 1.00 71.06 88 GLY A N 1
ATOM 742 C CA . GLY A 1 88 ? 6.255 12.799 -17.632 1.00 71.06 88 GLY A CA 1
ATOM 743 C C . GLY A 1 88 ? 4.847 12.970 -17.053 1.00 71.06 88 GLY A C 1
ATOM 744 O O . GLY A 1 88 ? 4.110 13.851 -17.499 1.00 71.06 88 GLY A O 1
ATOM 745 N N . THR A 1 89 ? 4.452 12.179 -16.050 1.00 76.62 89 THR A N 1
ATOM 746 C CA . THR A 1 89 ? 3.207 12.427 -15.305 1.00 76.62 89 THR A CA 1
ATOM 747 C C . THR A 1 89 ? 3.429 13.420 -14.165 1.00 76.62 89 THR A C 1
ATOM 749 O O . THR A 1 89 ? 4.537 13.565 -13.654 1.00 76.62 89 THR A O 1
ATOM 752 N N . ARG A 1 90 ? 2.353 14.054 -13.673 1.00 74.25 90 ARG A N 1
ATOM 753 C CA . ARG A 1 90 ? 2.415 14.885 -12.450 1.00 74.25 90 ARG A CA 1
ATOM 754 C C . ARG A 1 90 ? 2.988 14.133 -11.235 1.00 74.25 90 ARG A C 1
ATOM 756 O O . ARG A 1 90 ? 3.557 14.751 -10.344 1.00 74.25 90 ARG A O 1
ATOM 763 N N . TRP A 1 91 ? 2.866 12.803 -11.234 1.00 75.19 91 TRP A N 1
ATOM 764 C CA . TRP A 1 91 ? 3.350 11.918 -10.177 1.00 75.19 91 TRP A CA 1
ATOM 765 C C . TRP A 1 91 ? 4.875 11.835 -10.123 1.00 75.19 91 TRP A C 1
ATOM 767 O O . TRP A 1 91 ? 5.414 11.493 -9.075 1.00 75.19 91 TRP A O 1
ATOM 777 N N . GLU A 1 92 ? 5.576 12.175 -11.207 1.00 78.62 92 GLU A N 1
ATOM 778 C CA . GLU A 1 92 ? 7.040 12.180 -11.254 1.00 78.62 92 GLU A CA 1
ATOM 779 C C . GLU A 1 92 ? 7.636 13.249 -10.324 1.00 78.62 92 GLU A C 1
ATOM 781 O O . GLU A 1 92 ? 8.575 12.974 -9.581 1.00 78.62 92 GLU A O 1
ATOM 786 N N . GLY A 1 93 ? 7.061 14.455 -10.290 1.00 79.75 93 GLY A N 1
ATOM 787 C CA . GLY A 1 93 ? 7.530 15.514 -9.389 1.00 79.75 93 GLY A CA 1
ATOM 788 C C . GLY A 1 93 ? 7.390 15.122 -7.916 1.00 79.75 93 GLY A C 1
ATOM 789 O O . GLY A 1 93 ? 8.325 15.276 -7.129 1.00 79.75 93 GLY A O 1
ATOM 790 N N . GLU A 1 94 ? 6.243 14.547 -7.556 1.00 80.69 94 GLU A N 1
ATOM 791 C CA . GLU A 1 94 ? 5.984 14.034 -6.207 1.00 80.69 94 GLU A CA 1
ATOM 792 C C . GLU A 1 94 ? 6.883 12.836 -5.874 1.00 80.69 94 GLU A C 1
ATOM 794 O O . GLU A 1 94 ? 7.399 12.732 -4.763 1.00 80.69 94 GLU A O 1
ATOM 799 N N . HIS A 1 95 ? 7.150 11.970 -6.852 1.00 80.50 95 HIS A N 1
ATOM 800 C CA . HIS A 1 95 ? 8.066 10.840 -6.720 1.00 80.50 95 HIS A CA 1
ATOM 801 C C . HIS A 1 95 ? 9.482 11.284 -6.350 1.00 80.50 95 HIS A C 1
ATOM 803 O O . HIS A 1 95 ? 10.053 10.780 -5.378 1.00 80.50 95 HIS A O 1
ATOM 809 N N . TYR A 1 96 ? 10.018 12.288 -7.047 1.00 80.94 96 TYR A N 1
ATOM 810 C CA . TYR A 1 96 ? 11.321 12.863 -6.715 1.00 80.94 96 TYR A CA 1
ATOM 811 C C . TYR A 1 96 ? 11.348 13.468 -5.309 1.00 80.94 96 TYR A C 1
ATOM 813 O O . TYR A 1 96 ? 12.316 13.255 -4.576 1.00 80.94 96 TYR A O 1
ATOM 821 N N . GLN A 1 97 ? 10.286 14.168 -4.901 1.00 83.19 97 GLN A N 1
ATOM 822 C CA . GLN A 1 97 ? 10.180 14.713 -3.544 1.00 83.19 97 GLN A CA 1
ATOM 823 C C . GLN A 1 97 ? 10.163 13.603 -2.484 1.00 83.19 97 GLN A C 1
ATOM 825 O O . GLN A 1 97 ? 10.837 13.726 -1.461 1.00 83.19 97 GLN A O 1
ATOM 830 N N . GLN A 1 98 ? 9.445 12.501 -2.721 1.00 79.81 98 GLN A N 1
ATOM 831 C CA . GLN A 1 98 ? 9.418 11.362 -1.796 1.00 79.81 98 GLN A CA 1
ATOM 832 C C . GLN A 1 98 ? 10.782 10.683 -1.681 1.00 79.81 98 GLN A C 1
ATOM 834 O O . GLN A 1 98 ? 11.226 10.386 -0.571 1.00 79.81 98 GLN A O 1
ATOM 839 N N . ILE A 1 99 ? 11.491 10.503 -2.799 1.00 78.88 99 ILE A N 1
ATOM 840 C CA . ILE A 1 99 ? 12.859 9.970 -2.781 1.00 78.88 99 ILE A CA 1
ATOM 841 C C . ILE A 1 99 ? 13.795 10.893 -1.995 1.00 78.88 99 ILE A C 1
ATOM 843 O O . ILE A 1 99 ? 14.596 10.405 -1.200 1.00 78.88 99 ILE A O 1
ATOM 847 N N . GLN A 1 100 ? 13.694 12.212 -2.175 1.00 81.44 100 GLN A N 1
ATOM 848 C CA . GLN A 1 100 ? 14.505 13.165 -1.413 1.00 81.44 100 GLN A CA 1
ATOM 849 C C . GLN A 1 100 ? 14.216 13.076 0.089 1.00 81.44 100 GLN A C 1
ATOM 851 O O . GLN A 1 100 ? 15.151 12.995 0.884 1.00 81.44 100 GLN A O 1
ATOM 856 N N . LYS A 1 101 ? 12.940 13.006 0.491 1.00 80.56 101 LYS A N 1
ATOM 857 C CA . LYS A 1 101 ? 12.558 12.807 1.900 1.00 80.56 101 LYS A CA 1
ATOM 858 C C . LYS A 1 101 ? 13.133 11.505 2.461 1.00 80.56 101 LYS A C 1
ATOM 860 O O . LYS A 1 101 ? 13.728 11.523 3.537 1.00 80.56 101 LYS A O 1
ATOM 865 N N . LEU A 1 102 ? 13.021 10.403 1.718 1.00 75.81 102 LEU A N 1
ATOM 866 C CA . LEU A 1 102 ? 13.585 9.099 2.092 1.00 75.81 102 LEU A CA 1
ATOM 867 C C . LEU A 1 102 ? 15.108 9.137 2.265 1.00 75.81 102 LEU A C 1
ATOM 869 O O . LEU A 1 102 ? 15.645 8.427 3.108 1.00 75.81 102 LEU A O 1
ATOM 873 N N . GLN A 1 103 ? 15.813 9.938 1.464 1.00 77.00 103 GLN A N 1
ATOM 874 C CA . GLN A 1 103 ? 17.269 10.077 1.551 1.00 77.00 103 GLN A CA 1
ATOM 875 C C . GLN A 1 103 ? 17.721 10.953 2.725 1.00 77.00 103 GLN A C 1
ATOM 877 O O . GLN A 1 103 ? 18.818 10.749 3.240 1.00 77.00 103 GLN A O 1
ATOM 882 N N . LEU A 1 104 ? 16.900 11.923 3.131 1.00 79.75 104 LEU A N 1
ATOM 883 C CA . LEU A 1 104 ? 17.225 12.886 4.187 1.00 79.75 104 LEU A CA 1
ATOM 884 C C . LEU A 1 104 ? 16.792 12.431 5.587 1.00 79.75 104 LEU A C 1
ATOM 886 O O . LEU A 1 104 ? 17.243 13.004 6.575 1.00 79.75 104 LEU A O 1
ATOM 890 N N . THR A 1 105 ? 15.923 11.426 5.688 1.00 75.88 105 THR A N 1
ATOM 891 C CA . THR A 1 105 ? 15.349 10.978 6.963 1.00 75.88 105 THR A CA 1
ATOM 892 C C . THR A 1 105 ? 15.795 9.572 7.336 1.00 75.88 105 THR A C 1
ATOM 894 O O . THR A 1 105 ? 16.095 8.727 6.491 1.00 75.88 105 THR A O 1
ATOM 897 N N . THR A 1 106 ? 15.845 9.300 8.642 1.00 73.31 106 THR A N 1
ATOM 898 C CA . THR A 1 106 ? 15.999 7.925 9.114 1.00 73.31 106 THR A CA 1
ATOM 899 C C . THR A 1 106 ? 14.710 7.144 8.840 1.00 73.31 106 THR A C 1
ATOM 901 O O . THR A 1 106 ? 13.632 7.728 8.820 1.00 73.31 106 THR A O 1
ATOM 904 N N . PRO A 1 107 ? 14.772 5.817 8.669 1.00 67.25 107 PRO A N 1
ATOM 905 C CA . PRO A 1 107 ? 13.599 5.005 8.334 1.00 67.25 107 PRO A CA 1
ATOM 906 C C . PRO A 1 107 ? 12.469 5.108 9.358 1.00 67.25 107 PRO A C 1
ATOM 908 O O . PRO A 1 107 ? 11.309 5.153 8.972 1.00 67.25 107 PRO A O 1
ATOM 911 N N . SER A 1 108 ? 12.800 5.161 10.652 1.00 67.69 108 SER A N 1
ATOM 912 C CA . SER A 1 108 ? 11.809 5.346 11.715 1.00 67.69 108 SER A CA 1
ATOM 913 C C . SER A 1 108 ? 11.161 6.723 11.623 1.00 67.69 108 SER A C 1
ATOM 915 O O . SER A 1 108 ? 9.941 6.821 11.617 1.00 67.69 108 SER A O 1
ATOM 917 N N . SER A 1 109 ? 11.968 7.772 11.441 1.00 72.06 109 SER A N 1
ATOM 918 C CA . SER A 1 109 ? 11.464 9.134 11.275 1.00 72.06 109 SER A CA 1
ATOM 919 C C . SER A 1 109 ? 10.623 9.277 10.008 1.00 72.06 109 SER A C 1
ATOM 921 O O . SER A 1 109 ? 9.591 9.938 10.047 1.00 72.06 109 SER A O 1
ATOM 923 N N . TYR A 1 110 ? 10.998 8.623 8.905 1.00 74.25 110 TYR A N 1
ATOM 924 C CA . TYR A 1 110 ? 10.213 8.617 7.673 1.00 74.25 110 TYR A CA 1
ATOM 925 C C . TYR A 1 110 ? 8.853 7.953 7.881 1.00 74.25 110 TYR A C 1
ATOM 927 O O . TYR A 1 110 ? 7.837 8.512 7.487 1.00 74.25 110 TYR A O 1
ATOM 935 N N . VAL A 1 111 ? 8.811 6.788 8.531 1.00 69.94 111 VAL A N 1
ATOM 936 C CA . VAL A 1 111 ? 7.541 6.106 8.813 1.00 69.94 111 VAL A CA 1
ATOM 937 C C . VAL A 1 111 ? 6.659 6.957 9.726 1.00 69.94 111 VAL A C 1
ATOM 939 O O . VAL A 1 111 ? 5.486 7.148 9.432 1.00 69.94 111 VAL A O 1
ATOM 942 N N . GLU A 1 112 ? 7.220 7.540 10.782 1.00 68.25 112 GLU A N 1
ATOM 943 C CA . GLU A 1 112 ? 6.452 8.338 11.745 1.00 68.25 112 GLU A CA 1
ATOM 944 C C . GLU A 1 112 ? 5.961 9.679 11.181 1.00 68.25 112 GLU A C 1
ATOM 946 O O . GLU A 1 112 ? 4.864 10.120 11.514 1.00 68.25 112 GLU A O 1
ATOM 951 N N . SER A 1 113 ? 6.762 10.347 10.344 1.00 67.62 113 SER A N 1
ATOM 952 C CA . SER A 1 113 ? 6.464 11.707 9.865 1.00 67.62 113 SER A CA 1
ATOM 953 C C . SER A 1 113 ? 5.917 11.769 8.442 1.00 67.62 113 SER A C 1
ATOM 955 O O . SER A 1 113 ? 5.249 12.737 8.087 1.00 67.62 113 SER A O 1
ATOM 957 N N . CYS A 1 114 ? 6.222 10.769 7.612 1.00 65.25 114 CYS A N 1
ATOM 958 C CA . CYS A 1 114 ? 5.938 10.779 6.179 1.00 65.25 114 CYS A CA 1
ATOM 959 C C . CYS A 1 114 ? 5.037 9.621 5.727 1.00 65.25 114 CYS A C 1
ATOM 961 O O . CYS A 1 114 ? 4.571 9.670 4.596 1.00 65.25 114 CYS A O 1
ATOM 963 N N . CYS A 1 115 ? 4.728 8.604 6.537 1.00 70.69 115 CYS A N 1
ATOM 964 C CA . CYS A 1 115 ? 3.692 7.618 6.186 1.00 70.69 115 CYS A CA 1
ATOM 965 C C . CYS A 1 115 ? 2.312 8.052 6.707 1.00 70.69 115 CYS A C 1
ATOM 967 O O . CYS A 1 115 ? 1.660 7.348 7.472 1.00 70.69 115 CYS A O 1
ATOM 969 N N . ASP A 1 116 ? 1.847 9.224 6.280 1.00 74.12 116 ASP A N 1
ATOM 970 C CA . ASP A 1 116 ? 0.457 9.636 6.471 1.00 74.12 116 ASP A CA 1
ATOM 971 C C . ASP A 1 116 ? -0.469 8.970 5.434 1.00 74.12 116 ASP A C 1
ATOM 973 O O . ASP A 1 116 ? -0.027 8.343 4.465 1.00 74.12 116 ASP A O 1
ATOM 977 N N . THR A 1 117 ? -1.785 9.093 5.634 1.00 75.00 117 THR A N 1
ATOM 978 C CA . THR A 1 117 ? -2.790 8.543 4.707 1.00 75.00 117 THR A CA 1
ATOM 979 C C . THR A 1 117 ? -2.582 9.049 3.278 1.00 75.00 117 THR A C 1
ATOM 981 O O . THR A 1 117 ? -2.729 8.282 2.332 1.00 75.00 117 THR A O 1
ATOM 984 N N . TYR A 1 118 ? -2.175 10.311 3.110 1.00 79.31 118 TYR A N 1
ATOM 985 C CA . TYR A 1 118 ? -1.902 10.894 1.797 1.00 79.31 118 TYR A CA 1
ATOM 986 C C . TYR A 1 118 ? -0.751 10.180 1.076 1.00 79.31 118 TYR A C 1
ATOM 988 O O . TYR A 1 118 ? -0.914 9.730 -0.060 1.00 79.31 118 TYR A O 1
ATOM 996 N N . ASN A 1 119 ? 0.399 10.020 1.732 1.00 77.38 119 ASN A N 1
ATOM 997 C CA . ASN A 1 119 ? 1.572 9.394 1.130 1.00 77.38 119 ASN A CA 1
ATOM 998 C C . ASN A 1 119 ? 1.350 7.900 0.892 1.00 77.38 119 ASN A C 1
ATOM 1000 O O . ASN A 1 119 ? 1.786 7.375 -0.132 1.00 77.38 119 ASN A O 1
ATOM 1004 N N . ILE A 1 120 ? 0.627 7.206 1.773 1.00 78.12 120 ILE A N 1
ATOM 1005 C CA . ILE A 1 120 ? 0.236 5.815 1.514 1.00 78.12 120 ILE A CA 1
ATOM 1006 C C . ILE A 1 120 ? -0.687 5.719 0.297 1.00 78.12 120 ILE A C 1
ATOM 1008 O O . ILE A 1 120 ? -0.430 4.897 -0.584 1.00 78.12 120 ILE A O 1
ATOM 1012 N N . ASN A 1 121 ? -1.685 6.593 0.175 1.00 81.12 121 ASN A N 1
ATOM 1013 C CA . ASN A 1 121 ? -2.552 6.631 -1.003 1.00 81.12 121 ASN A CA 1
ATOM 1014 C C . ASN A 1 121 ? -1.756 6.935 -2.276 1.00 81.12 121 ASN A C 1
ATOM 1016 O O . ASN A 1 121 ? -1.978 6.308 -3.312 1.00 81.12 121 ASN A O 1
ATOM 1020 N N . TRP A 1 122 ? -0.759 7.814 -2.191 1.00 82.06 122 TRP A N 1
ATOM 1021 C CA . TRP A 1 122 ? 0.191 8.055 -3.273 1.00 82.06 122 TRP A CA 1
ATOM 1022 C C . TRP A 1 122 ? 0.973 6.787 -3.662 1.00 82.06 122 TRP A C 1
ATOM 1024 O O . TRP A 1 122 ? 1.090 6.464 -4.850 1.00 82.06 122 TRP A O 1
ATOM 1034 N N . TYR A 1 123 ? 1.461 6.004 -2.693 1.00 79.75 123 TYR A N 1
ATOM 1035 C CA . TYR A 1 123 ? 2.121 4.719 -2.965 1.00 79.75 123 TYR A CA 1
ATOM 1036 C C . TYR A 1 123 ? 1.170 3.721 -3.642 1.00 79.75 123 TYR A C 1
ATOM 1038 O O . TYR A 1 123 ? 1.566 3.045 -4.592 1.00 79.75 123 TYR A O 1
ATOM 1046 N N . ILE A 1 124 ? -0.091 3.649 -3.210 1.00 82.12 124 ILE A N 1
ATOM 1047 C CA . ILE A 1 124 ? -1.102 2.763 -3.808 1.00 82.12 124 ILE A CA 1
ATOM 1048 C C . ILE A 1 124 ? -1.415 3.183 -5.250 1.00 82.12 124 ILE A C 1
ATOM 1050 O O . ILE A 1 124 ? -1.457 2.334 -6.143 1.00 82.12 124 ILE A O 1
ATOM 1054 N N . GLN A 1 125 ? -1.605 4.480 -5.497 1.00 84.06 125 GLN A N 1
ATOM 1055 C CA . GLN A 1 125 ? -1.922 5.007 -6.828 1.00 84.06 125 GLN A CA 1
ATOM 1056 C C . GLN A 1 125 ? -0.732 4.884 -7.784 1.00 84.06 125 GLN A C 1
ATOM 1058 O O . GLN A 1 125 ? -0.889 4.448 -8.925 1.00 84.06 125 GLN A O 1
ATOM 1063 N N . SER A 1 126 ? 0.483 5.166 -7.314 1.00 82.88 126 SER A N 1
ATOM 1064 C CA . SER A 1 126 ? 1.698 4.945 -8.104 1.00 82.88 126 SER A CA 1
ATOM 1065 C C . SER A 1 126 ? 1.914 3.456 -8.421 1.00 82.88 126 SER A C 1
ATOM 1067 O O . SER A 1 126 ? 2.319 3.121 -9.538 1.00 82.88 126 SER A O 1
ATOM 1069 N N . LEU A 1 127 ? 1.568 2.547 -7.496 1.00 84.06 127 LEU A N 1
ATOM 1070 C CA . LEU A 1 127 ? 1.570 1.102 -7.748 1.00 84.06 127 LEU A CA 1
ATOM 1071 C C . LEU A 1 127 ? 0.525 0.700 -8.790 1.00 84.06 127 LEU A C 1
ATOM 1073 O O . LEU A 1 127 ? 0.787 -0.215 -9.568 1.00 84.06 127 LEU A O 1
ATOM 1077 N N . ASP A 1 128 ? -0.634 1.353 -8.825 1.00 86.62 128 ASP A N 1
ATOM 1078 C CA . ASP A 1 128 ? -1.667 1.087 -9.829 1.00 86.62 128 ASP A CA 1
ATOM 1079 C C . ASP A 1 128 ? -1.211 1.503 -11.236 1.00 86.62 128 ASP A C 1
ATOM 1081 O O . ASP A 1 128 ? -1.414 0.772 -12.205 1.00 86.62 128 ASP A O 1
ATOM 1085 N N . ILE A 1 129 ? -0.492 2.622 -11.346 1.00 85.25 129 ILE A N 1
ATOM 1086 C CA . ILE A 1 129 ? 0.062 3.093 -12.622 1.00 85.25 129 ILE A CA 1
ATOM 1087 C C . ILE A 1 129 ? 1.204 2.179 -13.092 1.00 85.25 129 ILE A C 1
ATOM 1089 O O . ILE A 1 129 ? 1.174 1.661 -14.211 1.00 85.25 129 ILE A O 1
ATOM 1093 N N . MET A 1 130 ? 2.210 1.955 -12.240 1.00 83.38 130 MET A N 1
ATOM 1094 C CA . MET A 1 130 ? 3.432 1.236 -12.627 1.00 83.38 130 MET A CA 1
ATOM 1095 C C . MET A 1 130 ? 3.251 -0.289 -12.646 1.00 83.38 130 MET A C 1
ATOM 1097 O O . MET A 1 130 ? 3.828 -0.987 -13.485 1.00 83.38 130 MET A O 1
ATOM 1101 N N . PHE A 1 131 ? 2.451 -0.832 -11.725 1.00 86.56 131 PHE A N 1
ATOM 1102 C CA . PHE A 1 131 ? 2.306 -2.271 -11.495 1.00 86.56 131 PHE A CA 1
ATOM 1103 C C . PHE A 1 131 ? 0.845 -2.680 -11.185 1.00 86.56 131 PHE A C 1
ATOM 1105 O O . PHE A 1 131 ? 0.596 -3.352 -10.177 1.00 86.56 131 PHE A O 1
ATOM 1112 N N . PRO A 1 132 ? -0.135 -2.403 -12.069 1.00 87.06 132 PRO A N 1
ATOM 1113 C CA . PRO A 1 132 ? -1.569 -2.586 -11.781 1.00 87.06 132 PRO A CA 1
ATOM 1114 C C . PRO A 1 132 ? -1.928 -4.019 -11.365 1.00 87.06 132 PRO A C 1
ATOM 1116 O O . PRO A 1 132 ? -2.706 -4.274 -10.447 1.00 87.06 132 PRO A O 1
ATOM 1119 N N . TYR A 1 133 ? -1.314 -5.012 -12.013 1.00 88.62 133 TYR A N 1
ATOM 1120 C CA . TYR A 1 133 ? -1.553 -6.420 -11.691 1.00 88.62 133 TYR A CA 1
ATOM 1121 C C . TYR A 1 133 ? -0.975 -6.834 -10.339 1.00 88.62 133 TYR A C 1
ATOM 1123 O O . TYR A 1 133 ? -1.521 -7.735 -9.696 1.00 88.62 133 TYR A O 1
ATOM 1131 N N . LEU A 1 134 ? 0.118 -6.193 -9.923 1.00 86.06 134 LEU A N 1
ATOM 1132 C CA . LEU A 1 134 ? 0.713 -6.402 -8.613 1.00 86.06 134 LEU A CA 1
ATOM 1133 C C . LEU A 1 134 ? -0.179 -5.779 -7.540 1.00 86.06 134 LEU A C 1
ATOM 1135 O O . LEU A 1 134 ? -0.554 -6.491 -6.609 1.00 86.06 134 LEU A O 1
ATOM 1139 N N . LYS A 1 135 ? -0.594 -4.519 -7.732 1.00 88.50 135 LYS A N 1
ATOM 1140 C CA . LYS A 1 135 ? -1.544 -3.806 -6.865 1.00 88.50 135 LYS A CA 1
ATOM 1141 C C . LYS A 1 135 ? -2.816 -4.620 -6.660 1.00 88.50 135 LYS A C 1
ATOM 1143 O O . LYS A 1 135 ? -3.169 -4.939 -5.531 1.00 88.50 135 LYS A O 1
ATOM 1148 N N . ARG A 1 136 ? -3.405 -5.137 -7.740 1.00 89.19 136 ARG A N 1
ATOM 1149 C CA . ARG A 1 136 ? -4.592 -5.998 -7.657 1.00 89.19 136 ARG A CA 1
ATOM 1150 C C . ARG A 1 136 ? -4.403 -7.251 -6.798 1.00 89.19 136 ARG A C 1
ATOM 1152 O O . ARG A 1 136 ? -5.353 -7.732 -6.186 1.00 89.19 136 ARG A O 1
ATOM 1159 N N . ILE A 1 137 ? -3.222 -7.870 -6.813 1.00 86.56 137 ILE A N 1
ATOM 1160 C CA . ILE A 1 137 ? -2.977 -9.113 -6.063 1.00 86.56 137 ILE A CA 1
ATOM 1161 C C . ILE A 1 137 ? -2.607 -8.825 -4.612 1.00 86.56 137 ILE A C 1
ATOM 1163 O O . ILE A 1 137 ? -3.113 -9.523 -3.728 1.00 86.56 137 ILE A O 1
ATOM 1167 N N . LEU A 1 138 ? -1.709 -7.862 -4.400 1.00 84.62 138 LEU A N 1
ATOM 1168 C CA . LEU A 1 138 ? -1.157 -7.531 -3.091 1.00 84.62 138 LEU A CA 1
ATOM 1169 C C . LEU A 1 138 ? -2.121 -6.705 -2.248 1.00 84.62 138 LEU A C 1
ATOM 1171 O O . LEU A 1 138 ? -2.165 -6.940 -1.050 1.00 84.62 138 LEU A O 1
ATOM 1175 N N . ILE A 1 139 ? -2.889 -5.808 -2.868 1.00 85.81 139 ILE A N 1
ATOM 1176 C CA . ILE A 1 139 ? -3.790 -4.861 -2.205 1.00 85.81 139 ILE A CA 1
ATOM 1177 C C . ILE A 1 139 ? -5.233 -5.322 -2.429 1.00 85.81 139 ILE A C 1
ATOM 1179 O O . ILE A 1 139 ? -5.731 -6.086 -1.614 1.00 85.81 139 ILE A O 1
ATOM 1183 N N . ASP A 1 140 ? -5.855 -5.062 -3.584 1.00 88.38 140 ASP A N 1
ATOM 1184 C CA . ASP A 1 140 ? -7.307 -5.271 -3.777 1.00 88.38 140 ASP A CA 1
ATOM 1185 C C . ASP A 1 140 ? -7.813 -6.682 -3.385 1.00 88.38 140 ASP A C 1
ATOM 1187 O O . ASP A 1 140 ? -8.781 -6.865 -2.639 1.00 88.38 140 ASP A O 1
ATOM 1191 N N . LYS A 1 141 ? -7.156 -7.745 -3.877 1.00 88.75 141 LYS A N 1
ATOM 1192 C CA . LYS A 1 141 ? -7.541 -9.134 -3.555 1.00 88.75 141 LYS A CA 1
ATOM 1193 C C . LYS A 1 141 ? -7.162 -9.548 -2.133 1.00 88.75 141 LYS A C 1
ATOM 1195 O O . LYS A 1 141 ? -7.629 -10.602 -1.674 1.00 88.75 141 LYS A O 1
ATOM 1200 N N . ARG A 1 142 ? -6.241 -8.831 -1.492 1.00 85.50 142 ARG A N 1
ATOM 1201 C CA . ARG A 1 142 ? -5.860 -9.042 -0.096 1.00 85.50 142 ARG A CA 1
ATOM 1202 C C . ARG A 1 142 ? -6.846 -8.325 0.811 1.00 85.50 142 ARG A C 1
ATOM 1204 O O . ARG A 1 142 ? -7.351 -9.004 1.695 1.00 85.50 142 ARG A O 1
ATOM 1211 N N . ASP A 1 143 ? -7.218 -7.086 0.514 1.00 89.44 143 ASP A N 1
ATOM 1212 C CA . ASP A 1 143 ? -8.251 -6.312 1.214 1.00 89.44 143 ASP A CA 1
ATOM 1213 C C . ASP A 1 143 ? -9.541 -7.111 1.299 1.00 89.44 143 ASP A C 1
ATOM 1215 O O . ASP A 1 143 ? -10.036 -7.376 2.387 1.00 89.44 143 ASP A O 1
ATOM 1219 N N . MET A 1 144 ? -10.012 -7.652 0.171 1.00 89.31 144 MET A N 1
ATOM 1220 C CA . MET A 1 144 ? -11.205 -8.501 0.163 1.00 89.31 144 MET A CA 1
ATOM 1221 C C . MET A 1 144 ? -11.046 -9.769 1.017 1.00 89.31 144 MET A C 1
ATOM 1223 O O . MET A 1 144 ? -12.014 -10.256 1.599 1.00 89.31 144 MET A O 1
ATOM 1227 N N . ALA A 1 145 ? -9.846 -10.351 1.078 1.00 87.62 145 ALA A N 1
ATOM 1228 C CA . ALA A 1 145 ? -9.596 -11.533 1.900 1.00 87.62 145 ALA A CA 1
ATOM 1229 C C . ALA A 1 145 ? -9.530 -11.189 3.396 1.00 87.62 145 ALA A C 1
ATOM 1231 O O . ALA A 1 145 ? -10.040 -11.961 4.204 1.00 87.62 145 ALA A O 1
ATOM 1232 N N . LEU A 1 146 ? -8.920 -10.053 3.747 1.00 87.19 146 LEU A N 1
ATOM 1233 C CA . LEU A 1 146 ? -8.863 -9.513 5.104 1.00 87.19 146 LEU A CA 1
ATOM 1234 C C . LEU A 1 146 ? -10.267 -9.147 5.580 1.00 87.19 146 LEU A C 1
ATOM 1236 O O . LEU A 1 146 ? -10.703 -9.628 6.617 1.00 87.19 146 LEU A O 1
ATOM 1240 N N . TYR A 1 147 ? -11.013 -8.417 4.759 1.00 89.81 147 TYR A N 1
ATOM 1241 C CA . TYR A 1 147 ? -12.400 -8.052 5.002 1.00 89.81 147 TYR A CA 1
ATOM 1242 C C . TYR A 1 147 ? -13.286 -9.275 5.260 1.00 89.81 147 TYR A C 1
ATOM 1244 O O . TYR A 1 147 ? -13.951 -9.360 6.288 1.00 89.81 147 TYR A O 1
ATOM 1252 N N . LYS A 1 148 ? -13.236 -10.281 4.373 1.00 89.94 148 LYS A N 1
ATOM 1253 C CA . LYS A 1 148 ? -13.978 -11.543 4.550 1.00 89.94 148 LYS A CA 1
ATOM 1254 C C . LYS A 1 148 ? -13.557 -12.307 5.798 1.00 89.94 148 LYS A C 1
ATOM 1256 O O . LYS A 1 148 ? -14.354 -13.057 6.346 1.00 89.94 148 LYS A O 1
ATOM 1261 N N . TYR A 1 149 ? -12.298 -12.193 6.208 1.00 87.00 149 TYR A N 1
ATOM 1262 C CA . TYR A 1 149 ? -11.833 -12.816 7.439 1.00 87.00 149 TYR A CA 1
ATOM 1263 C C . TYR A 1 149 ? -12.394 -12.089 8.663 1.00 87.00 149 TYR A C 1
ATOM 1265 O O . TYR A 1 149 ? -12.882 -12.747 9.575 1.00 87.00 149 TYR A O 1
ATOM 1273 N N . ILE A 1 150 ? -12.367 -10.753 8.667 1.00 86.75 150 ILE A N 1
ATOM 1274 C CA . ILE A 1 150 ? -12.908 -9.937 9.760 1.00 86.75 150 ILE A CA 1
ATOM 1275 C C . ILE A 1 150 ? -14.407 -10.211 9.912 1.00 86.75 150 ILE A C 1
ATOM 1277 O O . ILE A 1 150 ? -14.841 -10.602 10.987 1.00 86.75 150 ILE A O 1
ATOM 1281 N N . THR A 1 151 ? -15.180 -10.111 8.830 1.00 87.06 151 THR A N 1
ATOM 1282 C CA . THR A 1 151 ? -16.642 -10.313 8.853 1.00 87.06 151 THR A CA 1
ATOM 1283 C C . THR A 1 151 ? -17.058 -11.731 9.231 1.00 87.06 151 THR A C 1
ATOM 1285 O O . THR A 1 151 ? -18.039 -11.908 9.936 1.00 87.06 151 THR A O 1
ATOM 1288 N N . ARG A 1 152 ? -16.309 -12.765 8.823 1.00 85.75 152 ARG A N 1
ATOM 1289 C CA . ARG A 1 152 ? -16.612 -14.154 9.221 1.00 85.75 152 ARG A CA 1
ATOM 1290 C C . ARG A 1 152 ? -16.366 -14.436 10.697 1.00 85.75 152 ARG A C 1
ATOM 1292 O O . ARG A 1 152 ? -17.049 -15.285 11.260 1.00 85.75 152 ARG A O 1
ATOM 1299 N N . ASN A 1 153 ? -15.354 -13.801 11.280 1.00 81.56 153 ASN A N 1
ATOM 1300 C CA . ASN A 1 153 ? -15.061 -13.945 12.705 1.00 81.56 153 ASN A CA 1
ATOM 1301 C C . ASN A 1 153 ? -15.901 -12.984 13.552 1.00 81.56 153 ASN A C 1
ATOM 1303 O O . ASN A 1 153 ? -16.087 -13.226 14.740 1.00 81.56 153 ASN A O 1
ATOM 1307 N N . ALA A 1 154 ? -16.459 -11.945 12.930 1.00 78.81 154 ALA A N 1
ATOM 1308 C CA . ALA A 1 154 ? -17.405 -11.056 13.561 1.00 78.81 154 ALA A CA 1
ATOM 1309 C C . ALA A 1 154 ? -18.745 -11.746 13.793 1.00 78.81 154 ALA A C 1
ATOM 1311 O O . ALA A 1 154 ? -19.524 -11.955 12.866 1.00 78.81 154 ALA A O 1
ATOM 1312 N N . LYS A 1 155 ? -19.034 -12.089 15.049 1.00 76.00 155 LYS A N 1
ATOM 1313 C CA . LYS A 1 155 ? -20.395 -12.462 15.439 1.00 76.00 155 LYS A CA 1
ATOM 1314 C C . LYS A 1 155 ? -21.229 -11.200 15.627 1.00 76.00 155 LYS A C 1
ATOM 1316 O O . LYS A 1 155 ? -20.715 -10.162 16.046 1.00 76.00 155 LYS A O 1
ATOM 1321 N N . GLU A 1 156 ? -22.525 -11.309 15.353 1.00 75.88 156 GLU A N 1
ATOM 1322 C CA . GLU A 1 156 ? -23.475 -10.217 15.566 1.00 75.88 156 GLU A CA 1
ATOM 1323 C C . GLU A 1 156 ? -23.363 -9.666 16.999 1.00 75.88 156 GLU A C 1
ATOM 1325 O O . GLU A 1 156 ? -23.391 -10.412 17.978 1.00 75.88 156 GLU A O 1
ATOM 1330 N N . GLY A 1 157 ? -23.189 -8.346 17.114 1.00 74.81 157 GLY A N 1
ATOM 1331 C CA . GLY A 1 157 ? -23.100 -7.636 18.394 1.00 74.81 157 GLY A CA 1
ATOM 1332 C C . GLY A 1 157 ? -21.722 -7.615 19.070 1.00 74.81 157 GLY A C 1
ATOM 1333 O O . GLY A 1 157 ? -21.590 -6.985 20.121 1.00 74.81 157 GLY A O 1
ATOM 1334 N N . GLN A 1 158 ? -20.688 -8.250 18.505 1.00 75.56 158 GLN A N 1
ATOM 1335 C CA . GLN A 1 158 ? -19.336 -8.201 19.074 1.00 75.56 158 GLN A CA 1
ATOM 1336 C C . GLN A 1 158 ? -18.545 -6.973 18.607 1.00 75.56 158 GLN A C 1
ATOM 1338 O O . GLN A 1 158 ? -18.563 -6.599 17.436 1.00 75.56 158 GLN A O 1
ATOM 1343 N N . LYS A 1 159 ? -17.807 -6.358 19.540 1.00 76.44 159 LYS A 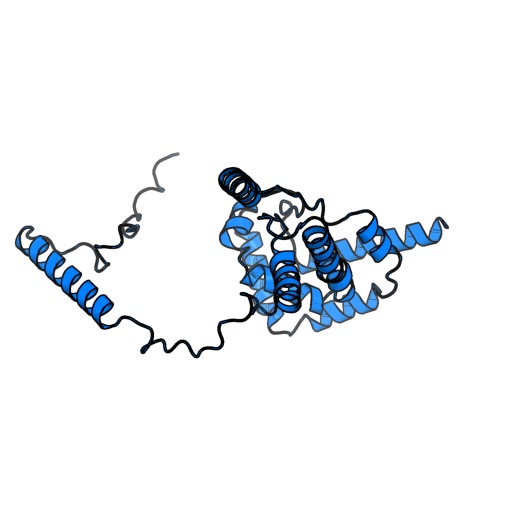N 1
ATOM 1344 C CA . LYS A 1 159 ? -16.835 -5.300 19.239 1.00 76.44 159 LYS A CA 1
ATOM 1345 C C . LYS A 1 159 ? -15.514 -5.940 18.826 1.00 76.44 159 LYS A C 1
ATOM 1347 O O . LYS A 1 159 ? -14.988 -6.779 19.553 1.00 76.44 159 LYS A O 1
ATOM 1352 N N . ILE A 1 160 ? -14.982 -5.531 17.680 1.00 77.19 160 ILE A N 1
ATOM 1353 C CA . ILE A 1 160 ? -13.771 -6.113 17.095 1.00 77.19 160 ILE A CA 1
ATOM 1354 C C . ILE A 1 160 ? -12.808 -4.994 16.760 1.00 77.19 160 ILE A C 1
ATOM 1356 O O . ILE A 1 160 ? -13.201 -3.983 16.177 1.00 77.19 160 ILE A O 1
ATOM 1360 N N . VAL A 1 161 ? -11.540 -5.208 17.094 1.00 78.56 161 VAL A N 1
ATOM 1361 C CA . VAL A 1 161 ? -10.445 -4.330 16.694 1.00 78.56 161 VAL A CA 1
ATOM 1362 C C . VAL A 1 161 ? -9.536 -5.128 15.766 1.00 78.56 161 VAL A C 1
ATOM 1364 O O . VAL A 1 161 ? -8.886 -6.090 16.173 1.00 78.56 161 VAL A O 1
ATOM 1367 N N . ALA A 1 162 ? -9.526 -4.748 14.488 1.00 77.44 162 ALA A N 1
ATOM 1368 C CA . ALA A 1 162 ? -8.670 -5.358 13.480 1.00 77.44 162 ALA A CA 1
ATOM 1369 C C . ALA A 1 162 ? -7.449 -4.470 13.232 1.00 77.44 162 ALA A C 1
ATOM 1371 O O . ALA A 1 162 ? -7.586 -3.309 12.851 1.00 77.44 162 ALA A O 1
ATOM 1372 N N . VAL A 1 163 ? -6.257 -5.038 13.412 1.00 75.88 163 VAL A N 1
ATOM 1373 C CA . VAL A 1 163 ? -4.994 -4.353 13.126 1.00 75.88 163 VAL A CA 1
ATOM 1374 C C . VAL A 1 163 ? -4.504 -4.797 11.753 1.00 75.88 163 VAL A C 1
ATOM 1376 O O . VAL A 1 163 ? -4.209 -5.976 11.531 1.00 75.88 163 VAL A O 1
ATOM 1379 N N . VAL A 1 164 ? -4.449 -3.854 10.816 1.00 75.81 164 VAL A N 1
ATOM 1380 C CA . VAL A 1 164 ? -4.031 -4.074 9.425 1.00 75.81 164 VAL A CA 1
ATOM 1381 C C . VAL A 1 164 ? -2.965 -3.065 9.026 1.00 75.81 164 VAL A C 1
ATOM 1383 O O . VAL A 1 164 ? -2.881 -1.984 9.601 1.00 75.81 164 VAL A O 1
ATOM 1386 N N . ASN A 1 165 ? -2.155 -3.411 8.022 1.00 76.88 165 ASN A N 1
ATOM 1387 C CA . ASN A 1 165 ? -1.228 -2.449 7.434 1.00 76.88 165 ASN A CA 1
ATOM 1388 C C . ASN A 1 165 ? -2.015 -1.278 6.810 1.00 76.88 165 A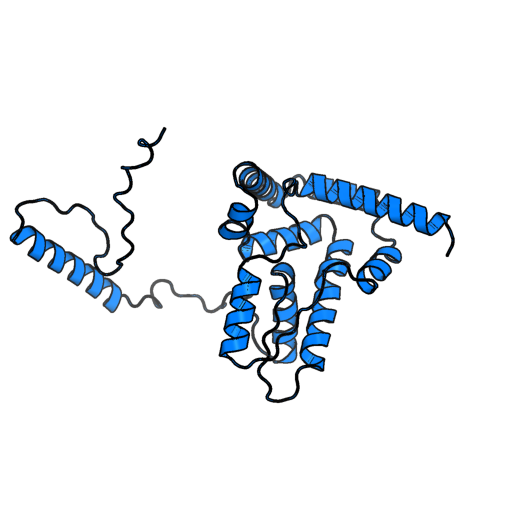SN A C 1
ATOM 1390 O O . ASN A 1 165 ? -3.075 -1.480 6.210 1.00 76.88 165 ASN A O 1
ATOM 1394 N N . GLN A 1 166 ? -1.477 -0.068 6.940 1.00 77.38 166 GLN A N 1
ATOM 1395 C CA . GLN A 1 166 ? -2.072 1.199 6.533 1.00 77.38 166 GLN A CA 1
ATOM 1396 C C . GLN A 1 166 ? -2.550 1.204 5.077 1.00 77.38 166 GLN A C 1
ATOM 1398 O O . GLN A 1 166 ? -3.615 1.737 4.787 1.00 77.38 166 GLN A O 1
ATOM 1403 N N . TRP A 1 167 ? -1.844 0.541 4.163 1.00 79.38 167 TRP A N 1
ATOM 1404 C CA . TRP A 1 167 ? -2.253 0.485 2.755 1.00 79.38 167 TRP A CA 1
ATOM 1405 C C . TRP A 1 167 ? -3.496 -0.374 2.463 1.00 79.38 167 TRP A C 1
ATOM 1407 O O . TRP A 1 167 ? -4.013 -0.350 1.351 1.00 79.38 167 TRP A O 1
ATOM 1417 N N . HIS A 1 168 ? -3.975 -1.141 3.447 1.00 84.50 168 HIS A N 1
ATOM 1418 C CA . HIS A 1 168 ? -5.184 -1.964 3.355 1.00 84.50 168 HIS A CA 1
ATOM 1419 C C . HIS A 1 168 ? -6.372 -1.264 4.018 1.00 84.50 168 HIS A C 1
ATOM 1421 O O . HIS A 1 168 ? -7.511 -1.691 3.829 1.00 84.50 168 HIS A O 1
ATOM 1427 N N . MET A 1 169 ? -6.118 -0.210 4.806 1.00 83.69 169 MET A N 1
ATOM 1428 C CA . MET A 1 169 ? -7.145 0.500 5.566 1.00 83.69 169 MET A CA 1
ATOM 1429 C C . MET A 1 169 ? -8.232 1.044 4.645 1.00 83.69 169 MET A C 1
ATOM 1431 O O . MET A 1 169 ? -9.401 0.729 4.846 1.00 83.69 169 MET A O 1
ATOM 1435 N N . GLU A 1 170 ? -7.844 1.780 3.602 1.00 83.44 170 GLU A N 1
ATOM 1436 C CA . GLU A 1 170 ? -8.783 2.393 2.657 1.00 83.44 170 GLU A CA 1
ATOM 1437 C C . GLU A 1 170 ? -9.632 1.331 1.939 1.00 83.44 170 GLU A C 1
ATOM 1439 O O . GLU A 1 170 ? -10.858 1.419 1.914 1.00 83.44 170 GLU A O 1
ATOM 1444 N N . GLY A 1 171 ? -9.010 0.270 1.414 1.00 85.94 171 GLY A N 1
ATOM 1445 C CA . GLY A 1 171 ? -9.730 -0.794 0.708 1.00 85.94 171 GLY A CA 1
ATOM 1446 C C . GLY A 1 171 ? -10.710 -1.565 1.599 1.00 85.94 171 GLY A C 1
ATOM 1447 O O . GLY A 1 171 ? -11.829 -1.868 1.177 1.00 85.94 171 GLY A O 1
ATOM 1448 N N . ILE A 1 172 ? -10.326 -1.857 2.845 1.00 88.12 172 ILE A N 1
ATOM 1449 C CA . ILE A 1 172 ? -11.211 -2.501 3.828 1.00 88.12 172 ILE A CA 1
ATOM 1450 C C . ILE A 1 172 ? -12.353 -1.565 4.215 1.00 88.12 172 ILE A C 1
ATOM 1452 O O . ILE A 1 172 ? -13.493 -2.015 4.310 1.00 88.12 172 ILE A O 1
ATOM 1456 N N . GLU A 1 173 ? -12.069 -0.280 4.403 1.00 86.56 173 GLU A N 1
ATOM 1457 C CA . GLU A 1 173 ? -13.072 0.726 4.727 1.00 86.56 173 GLU A CA 1
ATOM 1458 C C . GLU A 1 173 ? -14.101 0.889 3.608 1.00 86.56 173 GLU A C 1
ATOM 1460 O O . GLU A 1 173 ? -15.294 0.895 3.893 1.00 86.56 173 GLU A O 1
ATOM 1465 N N . HIS A 1 174 ? -13.683 0.919 2.340 1.00 87.06 174 HIS A N 1
ATOM 1466 C CA . HIS A 1 174 ? -14.617 0.943 1.212 1.00 87.06 174 HIS A CA 1
ATOM 1467 C C . HIS A 1 174 ? -15.512 -0.298 1.160 1.00 87.06 174 HIS A C 1
ATOM 1469 O O . HIS A 1 174 ? -16.709 -0.180 0.897 1.00 87.06 174 HIS A O 1
ATOM 1475 N N . LEU A 1 175 ? -14.959 -1.487 1.419 1.00 89.00 175 LEU A N 1
ATOM 1476 C CA . LEU A 1 175 ? -15.748 -2.722 1.480 1.00 89.00 175 LEU A CA 1
ATOM 1477 C C . LEU A 1 175 ? -16.736 -2.699 2.652 1.00 89.00 175 LEU A C 1
ATOM 1479 O O . LEU A 1 175 ? -17.884 -3.111 2.498 1.00 89.00 175 LEU A O 1
ATOM 1483 N N . TRP A 1 176 ? -16.304 -2.179 3.799 1.00 87.31 176 TRP A N 1
ATOM 1484 C CA . TRP A 1 176 ? -17.140 -2.022 4.983 1.00 87.31 176 TRP A CA 1
ATOM 1485 C C . TRP A 1 176 ? -18.285 -1.039 4.741 1.00 87.31 176 TRP A C 1
ATOM 1487 O O . TRP A 1 176 ? -19.447 -1.369 4.962 1.00 87.31 176 TRP A O 1
ATOM 1497 N N . ALA A 1 177 ? -17.958 0.140 4.224 1.00 85.94 177 ALA A N 1
ATOM 1498 C CA . ALA A 1 177 ? -18.895 1.173 3.814 1.00 85.94 177 ALA A CA 1
ATOM 1499 C C . ALA A 1 177 ? -19.945 0.631 2.835 1.00 85.94 177 ALA A C 1
ATOM 1501 O O . ALA A 1 177 ? -21.141 0.821 3.040 1.00 85.94 177 ALA A O 1
ATOM 1502 N N . HIS A 1 178 ? -19.506 -0.120 1.822 1.00 84.69 178 HIS A N 1
ATOM 1503 C CA . HIS A 1 178 ? -20.391 -0.731 0.836 1.00 84.69 178 HIS A CA 1
ATOM 1504 C C . HIS A 1 178 ? -21.348 -1.774 1.443 1.00 84.69 178 HIS A C 1
ATOM 1506 O O . HIS A 1 178 ? -22.507 -1.831 1.045 1.00 84.69 178 HIS A O 1
ATOM 1512 N N . GLU A 1 179 ? -20.890 -2.613 2.378 1.00 85.38 179 GLU A N 1
ATOM 1513 C CA . GLU A 1 179 ? -21.733 -3.656 2.989 1.00 85.38 179 GLU A CA 1
ATOM 1514 C C . GLU A 1 179 ? -22.738 -3.091 4.001 1.00 85.38 179 GLU A C 1
ATOM 1516 O O . GLU A 1 179 ? -23.885 -3.531 4.036 1.00 85.38 179 GLU A O 1
ATOM 1521 N N . TYR A 1 180 ? -22.335 -2.088 4.786 1.00 84.19 180 TYR A N 1
ATOM 1522 C CA . TYR A 1 180 ? -23.158 -1.517 5.859 1.00 84.19 180 TYR A CA 1
ATOM 1523 C C . TYR A 1 180 ? -23.835 -0.186 5.494 1.00 84.19 180 TYR A C 1
ATOM 1525 O O . TYR A 1 180 ? -24.467 0.430 6.350 1.00 84.19 180 TYR A O 1
ATOM 1533 N N . GLY A 1 181 ? -23.713 0.273 4.243 1.00 77.75 181 GLY A N 1
ATOM 1534 C CA . GLY A 1 181 ? -24.325 1.518 3.764 1.00 77.75 181 GLY A CA 1
ATOM 1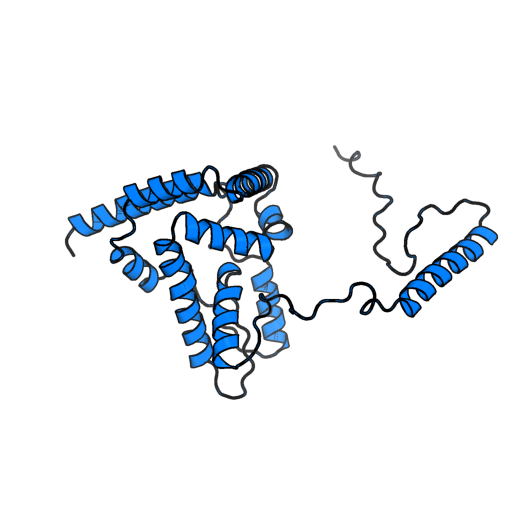535 C C . GLY A 1 181 ? -23.763 2.787 4.414 1.00 77.75 181 GLY A C 1
ATOM 1536 O O . GLY A 1 181 ? -24.472 3.784 4.525 1.00 77.75 181 GLY A O 1
ATOM 1537 N N . MET A 1 182 ? -22.511 2.749 4.874 1.00 77.12 182 MET A N 1
ATOM 1538 C CA . MET A 1 182 ? -21.815 3.905 5.449 1.00 77.12 182 MET A CA 1
ATOM 1539 C C . MET A 1 182 ? -21.012 4.635 4.368 1.00 77.12 182 MET A C 1
ATOM 1541 O O . MET A 1 182 ? -20.682 4.051 3.339 1.00 77.12 182 MET A O 1
ATOM 1545 N N . LEU A 1 183 ? -20.663 5.902 4.597 1.00 71.81 183 LEU A N 1
ATOM 1546 C CA . LEU A 1 183 ? -19.683 6.598 3.762 1.00 71.81 183 LEU A CA 1
ATOM 1547 C C . LEU A 1 183 ? -18.264 6.283 4.266 1.00 71.81 183 LEU A C 1
ATOM 1549 O O . LEU A 1 183 ? -18.034 6.312 5.478 1.00 71.81 183 LEU A O 1
ATOM 1553 N N . PRO A 1 184 ? -17.312 5.959 3.375 1.00 70.62 184 PRO A N 1
ATOM 1554 C CA . PRO A 1 184 ? -15.923 5.742 3.766 1.00 70.62 184 PRO A CA 1
ATOM 1555 C C . PRO A 1 184 ? -15.292 7.073 4.198 1.00 70.62 184 PRO A C 1
ATOM 1557 O O . PRO A 1 184 ? -15.498 8.088 3.536 1.00 70.62 184 PRO A O 1
ATOM 1560 N N . ARG A 1 185 ? -14.470 7.081 5.257 1.00 66.88 185 ARG A N 1
ATOM 1561 C CA . ARG A 1 185 ? -13.794 8.305 5.738 1.00 66.88 185 ARG A CA 1
ATOM 1562 C C . ARG A 1 185 ? -12.811 8.898 4.724 1.00 66.88 185 ARG A C 1
ATOM 1564 O O . ARG A 1 185 ? -12.475 10.072 4.829 1.00 66.88 185 ARG A O 1
ATOM 1571 N N . SER A 1 186 ? -12.339 8.098 3.764 1.00 61.12 186 SER A N 1
ATOM 1572 C CA . SER A 1 186 ? -11.465 8.537 2.667 1.00 61.12 186 SER A CA 1
ATOM 1573 C C . SER A 1 186 ? -12.174 9.426 1.643 1.00 61.12 186 SER A C 1
ATOM 1575 O O . SER A 1 186 ? -11.518 10.212 0.959 1.00 61.12 186 SER A O 1
ATOM 1577 N N . GLN A 1 187 ? -13.504 9.342 1.539 1.00 55.44 187 GLN A N 1
ATOM 1578 C CA . GLN A 1 187 ? -14.275 10.337 0.809 1.00 55.44 187 GLN A CA 1
ATOM 1579 C C . GLN A 1 187 ? -14.416 11.539 1.732 1.00 55.44 187 GLN A C 1
ATOM 1581 O O . GLN A 1 187 ? -15.103 11.473 2.750 1.00 55.44 187 GLN A O 1
ATOM 1586 N N . SER A 1 188 ? -13.718 12.625 1.384 1.00 48.12 188 SER A N 1
ATOM 1587 C CA . SER A 1 188 ? -13.940 13.928 2.001 1.00 48.12 188 SER A CA 1
ATOM 1588 C C . SER A 1 188 ? -15.440 14.155 2.071 1.00 48.12 188 SER A C 1
ATOM 1590 O O . SER A 1 188 ? -16.116 14.007 1.050 1.00 48.12 188 SER A O 1
ATOM 1592 N N . ILE A 1 189 ? -15.936 14.489 3.260 1.00 45.78 189 ILE A N 1
ATOM 1593 C CA . ILE A 1 189 ? -17.272 15.035 3.452 1.00 45.78 189 ILE A CA 1
ATOM 1594 C C . ILE A 1 189 ? -17.480 16.052 2.321 1.00 45.78 189 ILE A C 1
ATOM 1596 O O . ILE A 1 189 ? -16.764 17.043 2.235 1.00 45.78 189 ILE A O 1
ATOM 1600 N N . THR A 1 190 ? -18.358 15.726 1.372 1.00 49.75 190 THR A N 1
ATOM 1601 C CA . THR A 1 190 ? -18.693 16.596 0.237 1.00 49.75 190 THR A CA 1
ATOM 1602 C C . THR A 1 190 ? -19.649 17.702 0.652 1.00 49.75 190 THR A C 1
ATOM 1604 O O . THR A 1 190 ? -20.095 18.461 -0.204 1.00 49.75 190 THR A O 1
ATOM 1607 N N . GLU A 1 191 ? -20.010 17.775 1.937 1.00 47.41 191 GLU A N 1
ATOM 1608 C CA . GLU A 1 191 ? -20.543 19.019 2.469 1.00 47.41 191 GLU A CA 1
ATOM 1609 C C . GLU A 1 191 ? -19.460 20.060 2.221 1.00 47.41 191 GLU A C 1
ATOM 1611 O O . GLU A 1 191 ? -18.307 19.901 2.622 1.00 47.41 191 GLU A O 1
ATOM 1616 N N . GLU A 1 192 ? -19.826 21.047 1.416 1.00 50.12 192 GLU A N 1
ATOM 1617 C CA . GLU A 1 192 ? -19.081 22.270 1.214 1.00 50.12 192 GLU A CA 1
ATOM 1618 C C . GLU A 1 192 ? -18.823 22.830 2.612 1.00 50.12 192 GLU A C 1
ATOM 1620 O O . GLU A 1 192 ? -19.706 23.449 3.191 1.00 50.12 192 GLU A O 1
ATOM 1625 N N . ILE A 1 193 ? -17.665 22.492 3.197 1.00 49.56 193 ILE A N 1
ATOM 1626 C CA . ILE A 1 193 ? -17.207 23.081 4.451 1.00 49.56 193 ILE A CA 1
ATOM 1627 C C . ILE A 1 193 ? -17.209 24.564 4.147 1.00 49.56 193 ILE A C 1
ATOM 1629 O O . ILE A 1 193 ? -16.387 25.004 3.340 1.00 49.56 193 ILE A O 1
ATOM 1633 N N . ASP A 1 194 ? -18.153 25.308 4.711 1.00 53.81 194 ASP A N 1
ATOM 1634 C CA . ASP A 1 194 ? -18.164 26.750 4.576 1.00 53.81 194 ASP A CA 1
ATOM 1635 C C . ASP A 1 194 ? -17.087 27.221 5.550 1.00 53.81 194 ASP A C 1
ATOM 1637 O O . ASP A 1 194 ? -17.322 27.255 6.760 1.00 53.81 194 ASP A O 1
ATOM 1641 N N . PRO A 1 195 ? -15.871 27.557 5.079 1.00 55.84 195 PRO A N 1
ATOM 1642 C CA . PRO A 1 195 ? -14.773 27.863 5.986 1.00 55.84 195 PRO A CA 1
ATOM 1643 C C . PRO A 1 195 ? -15.080 29.095 6.850 1.00 55.84 195 PRO A C 1
ATOM 1645 O O . PRO A 1 195 ? -14.383 29.335 7.834 1.00 55.84 195 PRO A O 1
ATOM 1648 N N . ILE A 1 196 ? -16.093 29.887 6.476 1.00 55.91 196 ILE A N 1
ATOM 1649 C CA . ILE A 1 196 ? -16.565 31.067 7.198 1.00 55.91 196 ILE A CA 1
ATOM 1650 C C . ILE A 1 196 ? -17.806 30.725 8.033 1.00 55.91 196 ILE A C 1
ATOM 1652 O O . ILE A 1 196 ? -17.898 31.172 9.176 1.00 55.91 196 ILE A O 1
ATOM 1656 N N . GLY A 1 197 ? -18.739 29.946 7.483 1.00 60.00 197 GLY A N 1
ATOM 1657 C CA . GLY A 1 197 ? -19.998 29.559 8.129 1.00 60.00 197 GLY A CA 1
ATOM 1658 C C . GLY A 1 197 ? -19.846 28.520 9.241 1.00 60.00 197 GLY A C 1
ATOM 1659 O O . GLY A 1 197 ? -20.511 28.636 10.272 1.00 60.00 197 GLY A O 1
ATOM 1660 N N . ASP A 1 198 ? -18.926 27.569 9.073 1.00 53.19 198 ASP A N 1
ATOM 1661 C CA . ASP A 1 198 ? -18.637 26.509 10.049 1.00 53.19 198 ASP A CA 1
ATOM 1662 C C . ASP A 1 198 ? -17.588 26.934 11.087 1.00 53.19 198 ASP A C 1
ATOM 1664 O O . ASP A 1 198 ? -17.357 26.243 12.084 1.00 53.19 198 ASP A O 1
ATOM 1668 N N . MET A 1 199 ? -16.943 28.088 10.886 1.00 63.50 199 MET A N 1
ATOM 1669 C CA . MET A 1 199 ? -16.052 28.659 11.886 1.00 63.50 199 MET A CA 1
ATOM 1670 C C . MET A 1 199 ? -16.897 29.274 13.011 1.00 63.50 199 MET A C 1
ATOM 1672 O O . MET A 1 199 ? -17.723 30.149 12.741 1.00 63.50 199 MET A O 1
ATOM 1676 N N . PRO A 1 200 ? -16.677 28.917 14.291 1.00 71.19 200 PRO A N 1
ATOM 1677 C CA . PRO A 1 200 ? -17.331 29.587 15.409 1.00 71.19 200 PRO A CA 1
ATOM 1678 C C . PRO A 1 200 ? -16.710 30.981 15.601 1.00 71.19 200 PRO A C 1
ATOM 1680 O O . PRO A 1 200 ? -15.979 31.243 16.555 1.00 71.19 200 PRO A O 1
ATOM 1683 N N . LEU A 1 201 ? -16.988 31.904 14.672 1.00 72.75 201 LEU A N 1
ATOM 1684 C CA . LEU A 1 201 ? -16.384 33.239 14.584 1.00 72.75 201 LEU A CA 1
ATOM 1685 C C . LEU A 1 201 ? -16.528 34.015 15.888 1.00 72.75 201 LEU A C 1
ATOM 1687 O O . LEU A 1 201 ? -15.623 34.740 16.284 1.00 72.75 201 LEU A O 1
ATOM 1691 N N . LYS A 1 202 ? -17.659 33.845 16.576 1.00 75.50 202 LYS A N 1
ATOM 1692 C CA . LYS A 1 202 ? -17.913 34.486 17.864 1.00 75.50 202 LYS A CA 1
ATOM 1693 C C . LYS A 1 202 ? -16.946 33.997 18.942 1.00 75.50 202 LYS A C 1
ATOM 1695 O O . LYS A 1 202 ? -16.426 34.824 19.681 1.00 75.50 202 LYS A O 1
ATOM 1700 N N . GLU A 1 203 ? -16.707 32.691 19.023 1.00 77.69 203 GLU A N 1
ATOM 1701 C CA . GLU A 1 203 ? -15.776 32.097 19.990 1.00 77.69 203 GLU A CA 1
ATOM 1702 C C . GLU A 1 203 ? -14.336 32.452 19.620 1.00 77.69 203 GLU A C 1
ATOM 1704 O O . GLU A 1 203 ? -13.605 32.955 20.464 1.00 77.69 203 GLU A O 1
ATOM 1709 N N . GLY A 1 204 ? -13.967 32.351 18.338 1.00 76.19 204 GLY A N 1
ATOM 1710 C CA . GLY A 1 204 ? -12.643 32.754 17.857 1.00 76.19 204 GLY A CA 1
ATOM 1711 C C . GLY A 1 204 ? -12.336 34.240 18.086 1.00 76.19 204 GLY A C 1
ATOM 1712 O O . GLY A 1 204 ? -11.247 34.589 18.541 1.00 76.19 204 GLY A O 1
ATOM 1713 N N . LEU A 1 205 ? -13.299 35.135 17.836 1.00 78.56 205 LEU A N 1
ATOM 1714 C CA . LEU A 1 205 ? -13.174 36.566 18.140 1.00 78.56 205 LEU A CA 1
ATOM 1715 C C . LEU A 1 205 ? -13.064 36.816 19.643 1.00 78.56 205 LEU A C 1
ATOM 1717 O O . LEU A 1 205 ? -12.258 37.649 20.062 1.00 78.56 205 LEU A O 1
ATOM 1721 N N . PHE A 1 206 ? -13.853 36.103 20.449 1.00 81.50 206 PHE A N 1
ATOM 1722 C CA . PHE A 1 206 ? -13.805 36.230 21.900 1.00 81.50 206 PHE A CA 1
ATOM 1723 C C . PHE A 1 206 ? -12.459 35.760 22.452 1.00 81.50 206 PHE A C 1
ATOM 1725 O O . PHE A 1 206 ? -11.865 36.468 23.260 1.00 81.50 206 PHE A O 1
ATOM 1732 N N . ASP A 1 207 ? -11.924 34.647 21.954 1.00 77.12 207 ASP A N 1
ATOM 1733 C CA . ASP A 1 207 ? -10.605 34.141 22.323 1.00 77.12 207 ASP A CA 1
ATOM 1734 C C . ASP A 1 207 ? -9.501 35.117 21.917 1.00 77.12 207 ASP A C 1
ATOM 1736 O O . ASP A 1 207 ? -8.615 35.422 22.718 1.00 77.12 207 ASP A O 1
ATOM 1740 N N . MET A 1 208 ? -9.541 35.667 20.699 1.00 75.38 208 MET A N 1
ATOM 1741 C CA . MET A 1 208 ? -8.573 36.686 20.275 1.00 75.38 208 MET A CA 1
ATOM 1742 C C . MET A 1 208 ? -8.617 37.923 21.178 1.00 75.38 208 MET A C 1
ATOM 1744 O O . MET A 1 208 ? -7.565 38.414 21.599 1.00 75.38 208 MET A O 1
ATOM 1748 N N . LEU A 1 209 ? -9.820 38.401 21.508 1.00 81.00 209 LEU A N 1
ATOM 1749 C CA . LEU A 1 209 ? -10.027 39.572 22.357 1.00 81.00 209 LEU A CA 1
ATOM 1750 C C . LEU A 1 209 ? -9.599 39.302 23.803 1.00 81.00 209 LEU A C 1
ATOM 1752 O O . LEU A 1 209 ? -8.891 40.113 24.397 1.00 81.00 209 LEU A O 1
ATOM 1756 N N . TYR A 1 210 ? -9.944 38.137 24.345 1.00 80.31 210 TYR A N 1
ATOM 1757 C CA . TYR A 1 210 ? -9.526 37.694 25.669 1.00 80.31 210 TYR A CA 1
ATOM 1758 C C . TYR A 1 210 ? -8.001 37.602 25.770 1.00 80.31 210 TYR A C 1
ATOM 1760 O O . TYR A 1 210 ? -7.405 38.117 26.715 1.00 80.31 210 TYR A O 1
ATOM 1768 N N . ASN A 1 211 ? -7.342 37.027 24.762 1.00 74.50 211 ASN A N 1
ATOM 1769 C CA . ASN A 1 211 ? -5.884 36.953 24.707 1.00 74.50 211 ASN A CA 1
ATOM 1770 C C . ASN A 1 211 ? -5.219 38.325 24.563 1.00 74.50 211 ASN A C 1
ATOM 1772 O O . ASN A 1 211 ? -4.128 38.534 25.098 1.00 74.50 211 ASN A O 1
ATOM 1776 N N . ALA A 1 212 ? -5.816 39.252 23.812 1.00 78.31 212 ALA A N 1
ATOM 1777 C CA . ALA A 1 212 ? -5.327 40.626 23.720 1.00 78.31 212 ALA A CA 1
ATOM 1778 C C . ALA A 1 212 ? -5.441 41.334 25.080 1.00 78.31 212 ALA A C 1
ATOM 1780 O O . ALA A 1 212 ? -4.455 41.874 25.577 1.00 78.31 212 ALA A O 1
ATOM 1781 N N . PHE A 1 213 ? -6.595 41.219 25.737 1.00 80.00 213 PHE A N 1
ATOM 1782 C CA . PHE A 1 213 ? -6.847 41.819 27.046 1.00 80.00 213 PHE A CA 1
ATOM 1783 C C . PHE A 1 213 ? -5.943 41.250 28.150 1.00 80.00 213 PHE A C 1
ATOM 1785 O O . PHE A 1 213 ? -5.342 41.995 28.921 1.00 80.00 213 PHE A O 1
ATOM 1792 N N . GLN A 1 214 ? -5.773 39.925 28.203 1.00 75.75 214 GLN A N 1
ATOM 1793 C CA . GLN A 1 214 ? -4.851 39.275 29.142 1.00 75.75 214 GLN A CA 1
ATOM 1794 C C . GLN A 1 214 ? -3.397 39.710 28.919 1.00 75.75 214 GLN A C 1
ATOM 1796 O O . GLN A 1 214 ? -2.638 39.859 29.880 1.00 75.75 214 GLN A O 1
ATOM 1801 N N . ARG A 1 215 ? -2.997 39.945 27.661 1.00 69.38 215 ARG A N 1
ATOM 1802 C CA . ARG A 1 215 ? -1.675 40.498 27.336 1.00 69.38 215 ARG A CA 1
ATOM 1803 C C . ARG A 1 215 ? -1.526 41.924 27.841 1.00 69.38 215 ARG A C 1
ATOM 1805 O O . ARG A 1 215 ? -0.520 42.217 28.477 1.00 69.38 215 ARG A O 1
ATOM 1812 N N . GLU A 1 216 ? -2.511 42.784 27.610 1.00 74.38 216 GLU A N 1
ATOM 1813 C CA . GLU A 1 216 ? -2.488 44.158 28.119 1.00 74.38 216 GLU A CA 1
ATOM 1814 C C . GLU A 1 216 ? -2.428 44.205 29.645 1.00 74.38 216 GLU A C 1
ATOM 1816 O O . GLU A 1 216 ? -1.595 44.923 30.189 1.00 74.38 216 GLU A O 1
ATOM 1821 N N . LEU A 1 217 ? -3.219 43.386 30.345 1.00 76.50 217 LEU A N 1
ATOM 1822 C CA . LEU A 1 217 ? -3.170 43.294 31.807 1.00 76.50 217 LEU A CA 1
ATOM 1823 C C . LEU A 1 217 ? -1.794 42.859 32.328 1.00 76.50 217 LEU A C 1
ATOM 1825 O O . LEU A 1 217 ? -1.284 43.449 33.284 1.00 76.50 217 LEU A O 1
ATOM 1829 N N . LYS A 1 218 ? -1.180 41.845 31.704 1.00 69.06 218 LYS A N 1
ATOM 1830 C CA . LYS A 1 218 ? 0.167 41.386 32.076 1.00 69.06 218 LYS A CA 1
ATOM 1831 C C . LYS A 1 218 ? 1.220 42.457 31.789 1.00 69.06 218 LYS A C 1
ATOM 1833 O O . LYS A 1 218 ? 2.015 42.764 32.671 1.00 69.06 218 LYS A O 1
ATOM 1838 N N . ASN A 1 219 ? 1.173 43.081 30.613 1.00 66.62 219 ASN A N 1
ATOM 1839 C CA . ASN A 1 219 ? 2.089 44.159 30.226 1.00 66.62 219 ASN A CA 1
ATOM 1840 C C . ASN A 1 219 ? 1.894 45.433 31.064 1.00 66.62 219 ASN A C 1
ATOM 1842 O O . ASN A 1 219 ? 2.837 46.183 31.269 1.00 66.62 219 ASN A O 1
ATOM 1846 N N . ALA A 1 220 ? 0.694 45.696 31.580 1.00 71.75 220 ALA A N 1
ATOM 1847 C CA . ALA A 1 220 ? 0.471 46.819 32.487 1.00 71.75 220 ALA A CA 1
ATOM 1848 C C . ALA A 1 220 ? 1.168 46.610 33.844 1.00 71.75 220 ALA A C 1
ATOM 1850 O O . ALA A 1 220 ? 1.531 47.580 34.503 1.00 71.75 220 ALA A O 1
ATOM 1851 N N . HIS A 1 221 ? 1.369 45.354 34.261 1.00 65.81 221 HIS A N 1
ATOM 1852 C CA . HIS A 1 221 ? 2.103 45.012 35.483 1.00 65.81 221 HIS A CA 1
ATOM 1853 C C . HIS A 1 221 ? 3.609 44.825 35.260 1.00 65.81 221 HIS A C 1
ATOM 1855 O O . HIS A 1 221 ? 4.399 45.072 36.172 1.00 65.81 221 HIS A O 1
ATOM 1861 N N . SER A 1 222 ? 4.027 44.400 34.068 1.00 60.38 222 SER A N 1
ATOM 1862 C CA . SER A 1 222 ? 5.434 44.253 33.696 1.00 60.38 222 SER A CA 1
ATOM 1863 C C . SER A 1 222 ? 5.798 45.287 32.633 1.00 60.38 222 SER A C 1
ATOM 1865 O O . SER A 1 222 ? 5.331 45.159 31.510 1.00 60.38 222 SER A O 1
ATOM 1867 N N . ASN A 1 223 ? 6.671 46.257 32.935 1.00 63.09 223 ASN A N 1
ATOM 1868 C CA . ASN A 1 223 ? 7.198 47.267 31.988 1.00 63.09 223 ASN A CA 1
ATOM 1869 C C . ASN A 1 223 ? 8.075 46.665 30.853 1.00 63.09 223 ASN A C 1
ATOM 1871 O O . ASN A 1 223 ? 9.090 47.234 30.456 1.00 63.09 223 ASN A O 1
ATOM 1875 N N . THR A 1 224 ? 7.726 45.488 30.346 1.00 57.41 224 THR A N 1
ATOM 1876 C CA . THR A 1 224 ? 8.420 44.721 29.315 1.00 57.41 224 THR A CA 1
ATOM 1877 C C . THR A 1 224 ? 7.455 44.431 28.176 1.00 57.41 224 THR A C 1
ATOM 1879 O O . THR A 1 224 ? 6.305 44.065 28.412 1.00 57.41 224 THR A O 1
ATOM 1882 N N . THR A 1 225 ? 7.918 44.562 26.935 1.00 55.44 225 THR A N 1
ATOM 1883 C CA . THR A 1 225 ? 7.132 44.189 25.756 1.00 55.44 225 THR A CA 1
ATOM 1884 C C . THR A 1 225 ? 6.889 42.671 25.719 1.00 55.44 225 THR A C 1
ATOM 1886 O O . THR A 1 225 ? 7.766 41.898 26.113 1.00 55.44 225 THR A O 1
ATOM 1889 N N . PRO A 1 226 ? 5.710 42.211 25.262 1.00 56.19 226 PRO A N 1
ATOM 1890 C CA . PRO A 1 226 ? 5.376 40.790 25.258 1.00 56.19 226 PRO A CA 1
ATOM 1891 C C . PRO A 1 226 ? 6.242 40.021 24.250 1.00 56.19 226 PRO A C 1
ATOM 1893 O O . PRO A 1 226 ? 6.439 40.460 23.119 1.00 56.19 226 PRO A O 1
ATOM 1896 N N . ALA A 1 227 ? 6.736 38.849 24.657 1.00 53.81 227 ALA A N 1
ATOM 1897 C CA . ALA A 1 227 ? 7.715 38.071 23.895 1.00 53.81 227 ALA A CA 1
ATOM 1898 C C . ALA A 1 227 ? 7.132 37.204 22.753 1.00 53.81 227 ALA A C 1
ATOM 1900 O O . ALA A 1 227 ? 7.902 36.612 22.003 1.00 53.81 227 ALA A O 1
ATOM 1901 N N . SER A 1 228 ? 5.803 37.103 22.605 1.00 55.66 228 SER A N 1
ATOM 1902 C CA . SER A 1 228 ? 5.158 36.419 21.469 1.00 55.66 228 SER A CA 1
ATOM 1903 C C . SER A 1 228 ? 3.721 36.921 21.241 1.00 55.66 228 SER A C 1
ATOM 1905 O O . SER A 1 228 ? 3.033 37.349 22.173 1.00 55.66 228 SER A O 1
ATOM 1907 N N . TYR A 1 229 ? 3.267 36.867 19.984 1.00 56.62 229 TYR A N 1
ATOM 1908 C CA . TYR A 1 229 ? 1.904 37.219 19.556 1.00 56.62 229 TYR A CA 1
ATOM 1909 C C . TYR A 1 229 ? 0.919 36.051 19.588 1.00 56.62 229 TYR A C 1
ATOM 1911 O O . TYR A 1 229 ? -0.244 36.197 19.203 1.00 56.62 229 TYR A O 1
ATOM 1919 N N . SER A 1 230 ? 1.367 34.911 20.070 1.00 55.56 230 SER A N 1
ATOM 1920 C CA . SER A 1 230 ? 0.612 33.679 20.061 1.00 55.56 230 SER A CA 1
ATOM 1921 C C . SER A 1 230 ? -0.504 33.587 21.111 1.00 55.56 230 SER A C 1
ATOM 1923 O O . SER A 1 230 ? -0.638 34.423 22.010 1.00 55.56 230 SER A O 1
ATOM 1925 N N . ASN A 1 231 ? -1.372 32.589 20.931 1.00 54.75 231 ASN A N 1
ATOM 1926 C CA . ASN A 1 231 ? -2.581 32.373 21.718 1.00 54.75 231 ASN A CA 1
ATOM 1927 C C . ASN A 1 231 ? -2.215 31.792 23.099 1.00 54.75 231 ASN A C 1
ATOM 1929 O O . ASN A 1 231 ? -1.742 30.662 23.181 1.00 54.75 231 ASN A O 1
ATOM 1933 N N . MET A 1 232 ? -2.450 32.540 24.189 1.00 54.34 232 MET A N 1
ATOM 1934 C CA . MET A 1 232 ? -2.042 32.135 25.548 1.00 54.34 232 MET A CA 1
ATOM 1935 C C . MET A 1 232 ? -2.754 30.873 26.056 1.00 54.34 232 MET A C 1
ATOM 1937 O O . MET A 1 232 ? -2.319 30.287 27.047 1.00 54.34 232 MET A O 1
ATOM 1941 N N . MET A 1 233 ? -3.844 30.465 25.401 1.00 45.62 233 MET A N 1
ATOM 1942 C CA . MET A 1 233 ? -4.632 29.287 25.758 1.00 45.62 233 MET A CA 1
ATOM 1943 C C . MET A 1 233 ? -4.035 27.986 25.195 1.00 45.62 233 MET A C 1
ATOM 1945 O O . MET A 1 233 ? -4.202 26.924 25.793 1.00 45.62 233 MET A O 1
ATOM 1949 N N . ASN A 1 234 ? -3.256 28.066 24.111 1.00 43.75 234 ASN A N 1
ATOM 1950 C CA . ASN A 1 234 ? -2.508 26.925 23.591 1.00 43.75 234 ASN A CA 1
ATOM 1951 C C . ASN A 1 234 ? -1.175 26.813 24.337 1.00 43.75 234 ASN A C 1
ATOM 1953 O O . ASN A 1 234 ? -0.209 27.510 24.047 1.00 43.75 234 ASN A O 1
ATOM 1957 N N . THR A 1 235 ? -1.095 25.897 25.302 1.00 41.56 235 THR A N 1
ATOM 1958 C CA . THR A 1 235 ? 0.120 25.664 26.109 1.00 41.56 235 THR A CA 1
ATOM 1959 C C . THR A 1 235 ? 1.303 25.123 25.287 1.00 41.56 235 THR A C 1
ATOM 1961 O O . THR A 1 235 ? 2.428 25.061 25.779 1.00 41.56 235 THR A O 1
ATOM 1964 N N . TYR A 1 236 ? 1.090 24.762 24.019 1.00 41.12 236 TYR A N 1
ATOM 1965 C CA . TYR A 1 236 ? 2.149 24.350 23.101 1.00 41.12 236 TYR A CA 1
ATOM 1966 C C . TYR A 1 236 ? 2.858 25.558 22.476 1.00 41.12 236 TYR A C 1
ATOM 1968 O O . TYR A 1 236 ? 2.791 25.789 21.271 1.00 41.12 236 TYR A O 1
ATOM 1976 N N . HIS A 1 237 ? 3.599 26.302 23.300 1.00 46.28 237 HIS A N 1
ATOM 1977 C CA . HIS A 1 237 ? 4.576 27.274 22.815 1.00 46.28 237 HIS A CA 1
ATOM 1978 C C . HIS A 1 237 ? 5.984 26.691 22.780 1.00 46.28 237 HIS A C 1
ATOM 1980 O O . HIS A 1 237 ? 6.660 26.568 23.797 1.00 46.28 237 HIS A O 1
ATOM 1986 N N . ARG A 1 238 ? 6.443 26.385 21.560 1.00 43.16 238 ARG A N 1
ATOM 1987 C CA . ARG A 1 238 ? 7.835 26.050 21.222 1.00 43.16 238 ARG A CA 1
ATOM 1988 C C . ARG A 1 238 ? 8.489 27.161 20.382 1.00 43.16 238 ARG A C 1
ATOM 1990 O O . ARG A 1 238 ? 9.309 26.881 19.520 1.00 43.16 238 ARG A O 1
ATOM 1997 N N . GLU A 1 239 ? 8.120 28.423 20.611 1.00 43.81 239 GLU A N 1
ATOM 1998 C CA . GLU A 1 239 ? 8.603 29.571 19.816 1.00 43.81 239 GLU A CA 1
ATOM 1999 C C . GLU A 1 239 ? 9.913 30.204 20.335 1.00 43.81 239 GLU A C 1
ATOM 2001 O O . GLU A 1 239 ? 10.387 31.175 19.758 1.00 43.81 239 GLU A O 1
ATOM 2006 N N . GLN A 1 240 ? 10.550 29.652 21.379 1.00 39.94 240 GLN A N 1
ATOM 2007 C CA . GLN A 1 240 ? 11.837 30.155 21.905 1.00 39.94 240 GLN A CA 1
ATOM 2008 C C . GLN A 1 240 ? 12.974 29.118 21.984 1.00 39.94 240 GLN A C 1
ATOM 2010 O O . GLN A 1 240 ? 13.977 29.357 22.649 1.00 39.94 240 GLN A O 1
ATOM 2015 N N . ASN A 1 241 ? 12.907 27.998 21.256 1.00 37.38 241 ASN A N 1
ATOM 2016 C CA . ASN A 1 241 ? 14.047 27.068 21.165 1.00 37.38 241 ASN A CA 1
ATOM 2017 C C . ASN A 1 241 ? 15.042 27.467 20.058 1.00 37.38 241 ASN A C 1
ATOM 2019 O O . ASN A 1 241 ? 15.351 26.680 19.171 1.00 37.38 241 ASN A O 1
ATOM 2023 N N . TRP A 1 242 ? 15.571 28.691 20.126 1.00 38.75 242 TRP A N 1
ATOM 2024 C CA . TRP A 1 242 ? 16.822 29.067 19.438 1.00 38.75 242 TRP A CA 1
ATOM 2025 C C . TRP A 1 242 ? 18.050 28.903 20.354 1.00 38.75 242 TRP A C 1
ATOM 2027 O O . TRP A 1 242 ? 19.132 29.410 20.071 1.00 38.75 242 TRP A O 1
ATOM 2037 N N . GLN A 1 243 ? 17.907 28.184 21.468 1.00 38.94 243 GLN A N 1
ATOM 2038 C CA . GLN A 1 243 ? 18.989 27.890 22.402 1.00 38.94 243 GLN A CA 1
ATOM 2039 C C . GLN A 1 243 ? 18.945 26.400 22.767 1.00 38.94 243 GLN A C 1
ATOM 2041 O O . GLN A 1 243 ? 17.895 25.907 23.161 1.00 38.94 243 GLN A O 1
ATOM 2046 N N . TYR A 1 244 ? 20.099 25.731 22.642 1.00 38.53 244 TYR A N 1
ATOM 2047 C CA . TYR A 1 244 ? 20.410 24.308 22.900 1.00 38.53 244 TYR A CA 1
ATOM 2048 C C . TYR A 1 244 ? 20.459 23.333 21.708 1.00 38.53 244 TYR A C 1
ATOM 2050 O O . TYR A 1 244 ? 19.823 22.292 21.736 1.00 38.53 244 TYR A O 1
ATOM 2058 N N . GLU A 1 245 ? 21.370 23.579 20.759 1.00 36.91 245 GLU A N 1
ATOM 2059 C CA . GLU A 1 245 ? 22.168 22.501 20.124 1.00 36.91 245 GLU A CA 1
ATOM 2060 C C . GLU A 1 245 ? 23.668 22.863 20.019 1.00 36.91 245 GLU A C 1
ATOM 2062 O O . GLU A 1 245 ? 24.363 22.461 19.095 1.00 36.91 245 GLU A O 1
ATOM 2067 N N . HIS A 1 246 ? 24.215 23.627 20.977 1.00 43.16 246 HIS A N 1
ATOM 2068 C CA . HIS A 1 246 ? 25.658 23.947 21.042 1.00 43.16 246 HIS A CA 1
ATOM 2069 C C . HIS A 1 246 ? 26.325 23.646 22.391 1.00 43.16 246 HIS A C 1
ATOM 2071 O O . HIS A 1 246 ? 27.332 24.261 22.733 1.00 43.16 246 HIS A O 1
ATOM 2077 N N . ARG A 1 247 ? 25.820 22.677 23.166 1.00 36.38 247 ARG A N 1
ATOM 2078 C CA . ARG A 1 247 ? 26.571 22.126 24.309 1.00 36.38 247 ARG A CA 1
ATOM 2079 C C . ARG A 1 247 ? 26.302 20.641 24.510 1.00 36.38 247 ARG A C 1
ATOM 2081 O O . ARG A 1 247 ? 25.410 20.271 25.263 1.00 36.38 247 ARG A O 1
ATOM 2088 N N . ASN A 1 248 ? 27.067 19.844 23.775 1.00 34.50 248 ASN A N 1
ATOM 2089 C CA . ASN A 1 248 ? 27.868 18.688 24.204 1.00 34.50 248 ASN A CA 1
ATOM 2090 C C . ASN A 1 248 ? 28.452 18.129 22.895 1.00 34.50 248 ASN A C 1
ATOM 2092 O O . ASN A 1 248 ? 27.692 17.708 22.031 1.00 34.50 248 ASN A O 1
ATOM 2096 N N . MET A 1 249 ? 29.690 18.516 22.564 1.00 42.16 249 MET A N 1
ATOM 2097 C CA . MET A 1 249 ? 30.874 17.648 22.693 1.00 42.16 249 MET A CA 1
ATOM 2098 C C . MET A 1 249 ? 30.699 16.325 21.957 1.00 42.16 249 MET A C 1
ATOM 2100 O O . MET A 1 249 ? 29.995 15.450 22.501 1.00 42.16 249 MET A O 1
#

Organism: Euplotes crassus (NCBI:txid5936)

Radius of gyration: 25.14 Å; chains: 1; bounding box: 55×76×57 Å

Secondary structure (DSSP, 8-state):
--HHHHHHHHHHHHHHHHHHHHHH---TT--TTS--HHHHHHHHHHHHTTPEEEE---SS-HHHHHHHHH-TT--HHHHHHHHHHHTTSHHHHHHHHHHHHHHHS-HHHHHHHH-SHHHHHHHHHHHHHH-HHHHIIIIIHHHHHHHHHHHHH--TT--EEEE--HHHHHHHHHHHHHHHTPPPTTS---S---TTTSS-HHHHHHHHHHHHHHHHHHHHHSSS--S--S-TT-----TT--S-SS---

InterPro domains:
  IPR046345 TraB/PryY-like [PTHR21530] (33-183)
  IPR046345 TraB/PryY-like [cd14726] (14-176)

Sequence (249 aa):
MSHFRGAVFRARMFILKLALNFAYRPGSHFKFYYPGLEIKYACEEAEKLGAELHFLGPELNNITWRRLYHEHRLNMGNVFYKLYEFGGTRWEGEHYQQIQKLQLTTPSSYVESCCDTYNINWYIQSLDIMFPYLKRILIDKRDMALYKYITRNAKEGQKIVAVVNQWHMEGIEHLWAHEYGMLPRSQSITEEIDPIGDMPLKEGLFDMLYNAFQRELKNAHSNTTPASYSNMMNTYHREQNWQYEHRNM

Foldseek 3Di:
DDPVLVVVLVVLVVVVVVLCCVQQVQDPPQDQPDDDCVVVVLVVVCVVVVADEDDPDDLDDPVLVVLSSPDPPSDPVLLVVLVVVCPPDPLVVVSVVSVVVSVVDDNNCCCVPPPDLVVLVSVLVSCCSNPVSNSCSRAQVVLVVLLVVQVVVDDPPGDHRYDDDSNSQQNVQVVVCVVVVHDRPVPPPPPPVPVVVVPPVVVVVVQLVVQVVVLVVVCVVPVDHDPDPDRPVPPPDPPPPPDDPPDDD

pLDDT: mean 73.12, std 14.19, range [34.5, 89.94]